Protein 1QFT (pdb70)

Radius of gyration: 23.4 Å; Cα contacts (8 Å, |Δi|>4): 822; chains: 2; bounding box: 54×66×55 Å

Structure (mmCIF, N/CA/C/O backbone):
data_1QFT
#
_entry.id   1QFT
#
_cell.length_a   77.420
_cell.length_b   74.790
_cell.length_c   78.520
_cell.angle_alpha   90.00
_cell.angle_beta   90.00
_cell.angle_gamma   90.00
#
_symmetry.space_group_name_H-M   'P 21 21 21'
#
loop_
_entity.id
_entity.type
_entity.pdbx_description
1 polymer 'PROTEIN (FEMALE-SPECIFIC HISTAMINE BINDING PROTEIN 2)'
2 non-polymer HISTAMINE
3 water water
#
loop_
_atom_site.group_PDB
_atom_site.id
_atom_site.type_symbol
_atom_site.label_atom_id
_atom_site.label_alt_id
_atom_site.label_comp_id
_atom_site.label_asym_id
_atom_site.label_entity_id
_atom_site.label_seq_id
_atom_site.pdbx_PDB_ins_code
_atom_site.Cartn_x
_atom_site.Cartn_y
_atom_site.Cartn_z
_atom_site.occupancy
_atom_site.B_iso_or_equiv
_atom_site.auth_seq_id
_atom_site.auth_comp_id
_atom_site.auth_asym_id
_atom_site.auth_atom_id
_atom_site.pdbx_PDB_model_num
ATOM 1 N N . ASN A 1 1 ? 57.372 50.260 40.551 1.00 38.91 1 ASN A N 1
ATOM 2 C CA . ASN A 1 1 ? 57.904 51.416 39.777 1.00 30.25 1 ASN A CA 1
ATOM 3 C C . ASN A 1 1 ? 58.274 50.953 38.377 1.00 28.40 1 ASN A C 1
ATOM 4 O O . ASN A 1 1 ? 58.877 49.896 38.208 1.00 30.43 1 ASN A O 1
ATOM 9 N N . GLN A 1 2 ? 57.876 51.724 37.374 1.00 21.27 2 GLN A N 1
ATOM 10 C CA . GLN A 1 2 ? 58.222 51.405 35.994 1.00 18.45 2 GLN A CA 1
ATOM 11 C C . GLN A 1 2 ? 58.075 52.686 35.189 1.00 19.48 2 GLN A C 1
ATOM 12 O O . GLN A 1 2 ? 57.401 53.632 35.632 1.00 16.86 2 GLN A O 1
ATOM 18 N N . PRO A 1 3 ? 58.755 52.769 34.035 1.00 12.99 3 PRO A N 1
ATOM 19 C CA . PRO A 1 3 ? 58.675 53.973 33.196 1.00 13.28 3 PRO A CA 1
ATOM 20 C C . PRO A 1 3 ? 57.222 54.268 32.826 1.00 15.17 3 PRO A C 1
ATOM 21 O O . PRO A 1 3 ? 56.427 53.331 32.607 1.00 12.81 3 PRO A O 1
ATOM 25 N N . ASP A 1 4 ? 56.883 55.551 32.691 1.00 15.30 4 ASP A N 1
ATOM 26 C CA . ASP A 1 4 ? 55.506 55.904 32.336 1.00 18.80 4 ASP A CA 1
ATOM 27 C C . ASP A 1 4 ? 55.060 55.408 30.950 1.00 16.25 4 ASP A C 1
ATOM 28 O O . ASP A 1 4 ? 53.868 55.228 30.725 1.00 15.04 4 ASP A O 1
ATOM 33 N N . TRP A 1 5 ? 56.002 55.157 30.037 1.00 12.39 5 TRP A N 1
ATOM 34 C CA . TRP A 1 5 ? 55.631 54.629 28.732 1.00 11.29 5 TRP A CA 1
ATOM 35 C C . TRP A 1 5 ? 55.384 53.115 28.796 1.00 9.67 5 TRP A C 1
ATOM 36 O O . TRP A 1 5 ? 54.924 52.511 27.823 1.00 11.51 5 TRP A O 1
ATOM 47 N N . ALA A 1 6 ? 55.716 52.495 29.927 1.00 10.29 6 ALA A N 1
ATOM 48 C CA . ALA A 1 6 ? 55.484 51.062 30.112 1.00 12.57 6 ALA A CA 1
ATOM 49 C C . ALA A 1 6 ? 54.029 50.847 30.584 1.00 15.07 6 ALA A C 1
ATOM 50 O O . ALA A 1 6 ? 53.767 50.388 31.697 1.00 16.47 6 ALA A O 1
ATOM 52 N N . ASP A 1 7 ? 53.108 51.218 29.711 1.00 13.91 7 ASP A N 1
ATOM 53 C CA . ASP A 1 7 ? 51.671 51.109 29.951 1.00 15.53 7 ASP A CA 1
ATOM 54 C C . ASP A 1 7 ? 51.153 50.227 28.808 1.00 11.50 7 ASP A C 1
ATOM 55 O O . ASP A 1 7 ? 51.014 50.679 27.673 1.00 13.39 7 ASP A O 1
ATOM 60 N N . GLU A 1 8 ? 50.913 48.949 29.099 1.00 14.93 8 GLU A N 1
ATOM 61 C CA . GLU A 1 8 ? 50.500 48.042 28.039 1.00 14.90 8 GLU A CA 1
ATOM 62 C C . GLU A 1 8 ? 49.211 48.423 27.319 1.00 16.81 8 GLU A C 1
ATOM 63 O O . GLU A 1 8 ? 49.145 48.376 26.090 1.00 16.38 8 GLU A O 1
ATOM 69 N N . ALA A 1 9 ? 48.189 48.813 28.075 1.00 18.22 9 ALA A N 1
ATOM 70 C CA . ALA A 1 9 ? 46.914 49.188 27.453 1.00 18.87 9 ALA A CA 1
ATOM 71 C C . ALA A 1 9 ? 47.122 50.353 26.496 1.00 19.08 9 ALA A C 1
ATOM 72 O O . ALA A 1 9 ? 46.648 50.323 25.372 1.00 22.03 9 ALA A O 1
ATOM 74 N N . ALA A 1 10 ? 47.879 51.359 26.929 1.00 18.62 10 ALA A N 1
ATOM 75 C CA . ALA A 1 10 ? 48.129 52.540 26.104 1.00 18.81 10 ALA A CA 1
ATOM 76 C C . ALA A 1 10 ? 49.112 52.351 24.951 1.00 22.78 10 ALA A C 1
ATOM 77 O O . ALA A 1 10 ? 48.829 52.780 23.829 1.00 19.26 10 ALA A O 1
ATOM 79 N N . ASN A 1 11 ? 50.227 51.656 25.211 1.00 16.45 11 ASN A N 1
ATOM 80 C CA . ASN A 1 11 ? 51.299 51.532 24.230 1.00 15.43 11 ASN A CA 1
ATOM 81 C C . ASN A 1 11 ? 51.693 50.165 23.714 1.00 13.97 11 ASN A C 1
ATOM 82 O O . ASN A 1 11 ? 52.525 50.095 22.805 1.00 14.45 11 ASN A O 1
ATOM 87 N N . GLY A 1 12 ? 51.092 49.098 24.244 1.00 14.81 12 GLY A N 1
ATOM 88 C CA . GLY A 1 12 ? 51.454 47.744 23.839 1.00 14.69 12 GLY A CA 1
ATOM 89 C C . GLY A 1 12 ? 51.427 47.445 22.354 1.00 17.94 12 GLY A C 1
ATOM 90 O O . GLY A 1 12 ? 52.172 46.602 21.865 1.00 14.91 12 GLY A O 1
ATOM 91 N N . ALA A 1 13 ? 50.557 48.129 21.621 1.00 19.77 13 ALA A N 1
ATOM 92 C CA . ALA A 1 13 ? 50.453 47.915 20.184 1.00 20.34 13 ALA A CA 1
ATOM 93 C C . ALA A 1 13 ? 51.780 48.206 19.491 1.00 21.08 13 ALA A C 1
ATOM 94 O O . ALA A 1 13 ? 52.046 47.672 18.422 1.00 21.89 13 ALA A O 1
ATOM 96 N N . HIS A 1 14 ? 52.600 49.073 20.085 1.00 17.17 14 HIS A N 1
ATOM 97 C CA . HIS A 1 14 ? 53.895 49.418 19.498 1.00 16.37 14 HIS A CA 1
ATOM 98 C C . HIS A 1 14 ? 55.050 48.896 20.343 1.00 13.62 14 HIS A C 1
ATOM 99 O O . HIS A 1 14 ? 56.127 49.487 20.342 1.00 14.53 14 HIS A O 1
ATOM 106 N N . GLN A 1 15 ? 54.808 47.826 21.095 1.00 12.68 15 GLN A N 1
ATOM 107 C CA . GLN A 1 15 ? 55.837 47.224 21.963 1.00 12.86 15 GLN A CA 1
ATOM 108 C C . GLN A 1 15 ? 55.842 45.702 21.825 1.00 10.63 15 GLN A C 1
ATOM 109 O O . GLN A 1 15 ? 55.973 44.969 22.799 1.00 12.19 15 GLN A O 1
ATOM 115 N N . ASP A 1 16 ? 55.727 45.250 20.580 1.00 12.45 16 ASP A N 1
ATOM 116 C CA . ASP A 1 16 ? 55.683 43.831 20.272 1.00 12.04 16 ASP A CA 1
ATOM 117 C C . ASP A 1 16 ? 57.118 43.295 20.100 1.00 12.01 16 ASP A C 1
ATOM 118 O O . ASP A 1 16 ? 57.672 43.283 18.988 1.00 12.60 16 ASP A O 1
ATOM 123 N N . ALA A 1 17 ? 57.688 42.802 21.197 1.00 11.29 17 ALA A N 1
ATOM 124 C CA . ALA A 1 17 ? 59.067 42.312 21.172 1.00 11.73 17 ALA A CA 1
ATOM 125 C C . ALA A 1 17 ? 59.318 41.133 20.234 1.00 13.78 17 ALA A C 1
ATOM 126 O O . ALA A 1 17 ? 60.321 41.119 19.511 1.00 13.91 17 ALA A O 1
ATOM 128 N N . TRP A 1 18 ? 58.423 40.146 20.237 1.00 11.31 18 TRP A N 1
ATOM 129 C CA . TRP A 1 18 ? 58.643 38.993 19.369 1.00 12.78 18 TRP A CA 1
ATOM 130 C C . TRP A 1 18 ? 58.634 39.381 17.897 1.00 13.27 18 TRP A C 1
ATOM 131 O O . TRP A 1 18 ? 59.462 38.900 17.112 1.00 12.81 18 TRP A O 1
ATOM 142 N N . LYS A 1 19 ? 57.694 40.241 17.502 1.00 13.74 19 LYS A N 1
ATOM 143 C CA . LYS A 1 19 ? 57.651 40.699 16.120 1.00 12.69 19 LYS A CA 1
ATOM 144 C C . LYS A 1 19 ? 58.978 41.425 15.790 1.00 13.82 19 LYS A C 1
ATOM 145 O O . LYS A 1 19 ? 59.586 41.201 14.731 1.00 13.87 19 LYS A O 1
ATOM 151 N N . SER A 1 20 ? 59.426 42.291 16.704 1.00 11.61 20 SER A N 1
ATOM 152 C CA . SER A 1 20 ? 60.663 43.035 16.500 1.00 11.56 20 SER A CA 1
ATOM 153 C C . SER A 1 20 ? 61.885 42.118 16.384 1.00 11.99 20 SER A C 1
ATOM 154 O O . SER A 1 20 ? 62.775 42.381 15.572 1.00 12.99 20 SER A O 1
ATOM 157 N N . LEU A 1 21 ? 61.948 41.061 17.202 1.00 11.77 21 LEU A N 1
ATOM 158 C CA . LEU A 1 21 ? 63.078 40.142 17.112 1.00 12.74 21 LEU A CA 1
ATOM 159 C C . LEU A 1 21 ? 63.074 39.405 15.797 1.00 11.84 21 LEU A C 1
ATOM 160 O O . LEU A 1 21 ? 64.105 39.254 15.154 1.00 12.61 21 LEU A O 1
ATOM 165 N N . LYS A 1 22 ? 61.908 38.893 15.402 1.00 13.35 22 LYS A N 1
ATOM 166 C CA . LYS A 1 22 ? 61.830 38.181 14.132 1.00 14.20 22 LYS A CA 1
ATOM 167 C C . LYS A 1 22 ? 62.204 39.075 12.949 1.00 14.26 22 LYS A C 1
ATOM 168 O O . LYS A 1 22 ? 62.716 38.585 11.933 1.00 14.65 22 LYS A O 1
ATOM 174 N N . ALA A 1 23 ? 62.017 40.386 13.099 1.00 11.03 23 ALA A N 1
ATOM 175 C CA . ALA A 1 23 ? 62.360 41.308 12.029 1.00 10.69 23 ALA A CA 1
ATOM 176 C C . ALA A 1 23 ? 63.883 41.292 11.754 1.00 13.03 23 ALA A C 1
ATOM 177 O O . ALA A 1 23 ? 64.342 41.636 10.657 1.00 13.95 23 ALA A O 1
ATOM 179 N N . ASP A 1 24 ? 64.668 40.902 12.753 1.00 11.80 24 ASP A N 1
ATOM 180 C CA . ASP A 1 24 ? 66.122 40.828 12.579 1.00 10.85 24 ASP A CA 1
ATOM 181 C C . ASP A 1 24 ? 66.510 39.736 11.570 1.00 12.88 24 ASP A C 1
ATOM 182 O O . ASP A 1 24 ? 67.659 39.702 11.118 1.00 13.82 24 ASP A O 1
ATOM 187 N N . VAL A 1 25 ? 65.602 38.800 11.277 1.00 13.05 25 VAL A N 1
ATOM 188 C CA . VAL A 1 25 ? 65.929 37.724 10.332 1.00 13.53 25 VAL A CA 1
ATOM 189 C C . VAL A 1 25 ? 65.951 38.218 8.894 1.00 18.17 25 VAL A C 1
ATOM 190 O O . VAL A 1 25 ? 66.825 37.816 8.125 1.00 23.15 25 VAL A O 1
ATOM 194 N N . GLU A 1 26 ? 65.044 39.135 8.538 1.00 18.08 26 GLU A N 1
ATOM 195 C CA . GLU A 1 26 ? 64.984 39.642 7.155 1.00 19.71 26 GLU A CA 1
ATOM 196 C C . GLU A 1 26 ? 65.832 40.843 6.858 1.00 23.22 26 GLU A C 1
ATOM 197 O O . GLU A 1 26 ? 66.162 41.108 5.698 1.00 21.23 26 GLU A O 1
ATOM 203 N N . ASN A 1 27 ? 66.151 41.607 7.894 1.00 16.30 27 ASN A N 1
ATOM 204 C CA . ASN A 1 27 ? 66.953 42.787 7.687 1.00 13.89 27 ASN A CA 1
ATOM 205 C C . ASN A 1 27 ? 67.903 43.028 8.836 1.00 13.18 27 ASN A C 1
ATOM 206 O O . ASN A 1 27 ? 67.588 42.738 9.986 1.00 11.74 27 ASN A O 1
ATOM 211 N N . VAL A 1 28 ? 69.085 43.521 8.495 1.00 12.70 28 VAL A N 1
ATOM 212 C CA . VAL A 1 28 ? 70.034 43.894 9.516 1.00 11.48 28 VAL A CA 1
ATOM 213 C C . VAL A 1 28 ? 69.457 45.142 10.237 1.00 10.88 28 VAL A C 1
ATOM 214 O O . VAL A 1 28 ? 68.861 46.016 9.589 1.00 11.00 28 VAL A O 1
ATOM 218 N N . TYR A 1 29 ? 69.577 45.181 11.565 1.00 8.98 29 TYR A N 1
ATOM 219 C CA . TYR A 1 29 ? 69.178 46.359 12.343 1.00 9.47 29 TYR A CA 1
ATOM 220 C C . TYR A 1 29 ? 70.450 47.007 12.870 1.00 10.28 29 TYR A C 1
ATOM 221 O O . TYR A 1 29 ? 71.376 46.318 13.329 1.00 12.15 29 TYR A O 1
ATOM 230 N N . TYR A 1 30 ? 70.522 48.318 12.735 1.00 8.58 30 TYR A N 1
ATOM 231 C CA . TYR A 1 30 ? 71.683 49.087 13.163 1.00 9.02 30 TYR A CA 1
ATOM 232 C C . TYR A 1 30 ? 71.322 49.936 14.376 1.00 8.79 30 TYR A C 1
ATOM 233 O O . TYR A 1 30 ? 70.263 50.587 14.350 1.00 8.59 30 TYR A O 1
ATOM 242 N N . MET A 1 31 ? 72.157 49.950 15.426 1.00 7.39 31 MET A N 1
ATOM 243 C CA . MET A 1 31 ? 71.836 50.845 16.539 1.00 7.39 31 MET A CA 1
ATOM 244 C C . MET A 1 31 ? 72.421 52.189 16.099 1.00 9.28 31 MET A C 1
ATOM 245 O O . MET A 1 31 ? 73.648 52.392 16.129 1.00 9.39 31 MET A O 1
ATOM 250 N N . VAL A 1 32 ? 71.557 53.106 15.661 1.00 8.13 32 VAL A N 1
ATOM 251 C CA . VAL A 1 32 ? 72.027 54.395 15.168 1.00 9.12 32 VAL A CA 1
ATOM 252 C C . VAL A 1 32 ? 72.326 55.437 16.221 1.00 8.91 32 VAL A C 1
ATOM 253 O O . VAL A 1 32 ? 73.142 56.310 15.982 1.00 9.40 32 VAL A O 1
ATOM 257 N N . LYS A 1 33 ? 71.678 55.353 17.385 1.00 7.99 33 LYS A N 1
ATOM 258 C CA . LYS A 1 33 ? 71.921 56.314 18.458 1.00 7.25 33 LYS A CA 1
ATOM 259 C C . LYS A 1 33 ? 71.737 55.652 19.801 1.00 7.56 33 LYS A C 1
ATOM 260 O O . LYS A 1 33 ? 71.070 54.636 19.911 1.00 8.15 33 LYS A O 1
ATOM 266 N N . ALA A 1 34 ? 72.327 56.236 20.836 1.00 8.49 34 ALA A N 1
ATOM 267 C CA . ALA A 1 34 ? 72.134 55.731 22.200 1.00 7.53 34 ALA A CA 1
ATOM 268 C C . ALA A 1 34 ? 72.400 56.891 23.135 1.00 7.76 34 ALA A C 1
ATOM 269 O O . ALA A 1 34 ? 72.892 57.932 22.707 1.00 9.21 34 ALA A O 1
ATOM 271 N N . THR A 1 35 ? 72.077 56.715 24.411 1.00 8.31 35 THR A N 1
ATOM 272 C CA . THR A 1 35 ? 72.291 57.766 25.391 1.00 7.82 35 THR A CA 1
ATOM 273 C C . THR A 1 35 ? 73.411 57.404 26.368 1.00 8.67 35 THR A C 1
ATOM 274 O O . THR A 1 35 ? 73.640 58.132 27.332 1.00 10.74 35 THR A O 1
ATOM 278 N N . TYR A 1 36 ? 74.100 56.284 26.141 1.00 8.09 36 TYR A N 1
ATOM 279 C CA . TYR A 1 36 ? 75.157 55.867 27.053 1.00 8.52 36 TYR A CA 1
ATOM 280 C C . TYR A 1 36 ? 76.369 55.467 26.235 1.00 9.28 36 TYR A C 1
ATOM 281 O O . TYR A 1 36 ? 76.247 55.112 25.069 1.00 9.21 36 TYR A O 1
ATOM 290 N N . LYS A 1 37 ? 77.538 55.510 26.869 1.00 9.65 37 LYS A N 1
ATOM 291 C CA . LYS A 1 37 ? 78.796 55.255 26.175 1.00 10.21 37 LYS A CA 1
ATOM 292 C C . LYS A 1 37 ? 79.417 53.889 26.254 1.00 9.07 37 LYS A C 1
ATOM 293 O O . LYS A 1 37 ? 80.160 53.505 25.355 1.00 9.36 37 LYS A O 1
ATOM 299 N N . ASN A 1 38 ? 79.132 53.174 27.335 1.00 10.36 38 ASN A N 1
ATOM 300 C CA . ASN A 1 38 ? 79.784 51.897 27.568 1.00 10.69 38 ASN A CA 1
ATOM 301 C C . ASN A 1 38 ? 78.820 50.743 27.734 1.00 11.17 38 ASN A C 1
ATOM 302 O O . ASN A 1 38 ? 77.776 50.905 28.355 1.00 13.11 38 ASN A O 1
ATOM 307 N N . ASP A 1 39 ? 79.184 49.579 27.198 1.00 8.89 39 ASP A N 1
ATOM 308 C CA . ASP A 1 39 ? 78.373 48.375 27.351 1.00 9.85 39 ASP A CA 1
ATOM 309 C C . ASP A 1 39 ? 79.328 47.292 27.852 1.00 10.84 39 ASP A C 1
ATOM 310 O O . ASP A 1 39 ? 80.438 47.199 27.360 1.00 10.97 39 ASP A O 1
ATOM 315 N N . PRO A 1 40 ? 78.909 46.439 28.802 1.00 10.76 40 PRO A N 1
ATOM 316 C CA . PRO A 1 40 ? 79.836 45.395 29.290 1.00 10.63 40 PRO A CA 1
ATOM 317 C C . PRO A 1 40 ? 80.376 44.475 28.201 1.00 10.37 40 PRO A C 1
ATOM 318 O O . PRO A 1 40 ? 81.473 43.920 28.355 1.00 12.16 40 PRO A O 1
ATOM 322 N N . VAL A 1 41 ? 79.607 44.285 27.126 1.00 8.09 41 VAL A N 1
ATOM 323 C CA . VAL A 1 41 ? 80.018 43.430 26.038 1.00 8.29 41 VAL A CA 1
ATOM 324 C C . VAL A 1 41 ? 80.570 44.212 24.839 1.00 9.71 41 VAL A C 1
ATOM 325 O O . VAL A 1 41 ? 81.661 43.907 24.327 1.00 10.63 41 VAL A O 1
ATOM 329 N N . TRP A 1 42 ? 79.859 45.250 24.404 1.00 9.37 42 TRP A N 1
ATOM 330 C CA . TRP A 1 42 ? 80.312 45.965 23.214 1.00 8.29 42 TRP A CA 1
ATOM 331 C C . TRP A 1 42 ? 81.481 46.893 23.475 1.00 11.13 42 TRP A C 1
ATOM 332 O O . TRP A 1 42 ? 82.099 47.379 22.534 1.00 12.27 42 TRP A O 1
ATOM 343 N N . GLY A 1 43 ? 81.741 47.202 24.746 1.00 9.21 43 GLY A N 1
ATOM 344 C CA . GLY A 1 43 ? 82.894 48.036 25.041 1.00 9.00 43 GLY A CA 1
ATOM 345 C C . GLY A 1 43 ? 82.629 49.501 25.328 1.00 10.16 43 GLY A C 1
ATOM 346 O O . GLY A 1 43 ? 81.489 49.946 25.451 1.00 10.15 43 GLY A O 1
ATOM 347 N N . ASN A 1 44 ? 83.720 50.247 25.427 1.00 10.72 44 ASN A N 1
ATOM 348 C CA . ASN A 1 44 ? 83.694 51.663 25.764 1.00 10.75 44 ASN A CA 1
ATOM 349 C C . ASN A 1 44 ? 83.615 52.542 24.541 1.00 9.77 44 ASN A C 1
ATOM 350 O O . ASN A 1 44 ? 84.320 52.305 23.544 1.00 11.57 44 ASN A O 1
ATOM 355 N N . ASP A 1 45 ? 82.796 53.589 24.635 1.00 9.55 45 ASP A N 1
ATOM 356 C CA . ASP A 1 45 ? 82.525 54.477 23.491 1.00 11.33 45 ASP A CA 1
ATOM 357 C C . ASP A 1 45 ? 82.188 53.586 22.286 1.00 11.64 45 ASP A C 1
ATOM 358 O O . ASP A 1 45 ? 82.674 53.816 21.165 1.00 12.01 45 ASP A O 1
ATOM 363 N N . PHE A 1 46 ? 81.350 52.566 22.510 1.00 8.86 46 PHE A N 1
ATOM 364 C CA . PHE A 1 46 ? 81.038 51.643 21.429 1.00 7.96 46 PHE A CA 1
ATOM 365 C C . PHE A 1 46 ? 80.308 52.335 20.279 1.00 9.17 46 PHE A C 1
ATOM 366 O O . PHE A 1 46 ? 79.542 53.295 20.473 1.00 9.98 46 PHE A O 1
ATOM 374 N N . THR A 1 47 ? 80.592 51.886 19.067 1.00 8.84 47 THR A N 1
ATOM 375 C CA . THR A 1 47 ? 79.964 52.434 17.885 1.00 8.02 47 THR A CA 1
ATOM 376 C C . THR A 1 47 ? 79.731 51.284 16.906 1.00 10.06 47 THR A C 1
ATOM 377 O O . THR A 1 47 ? 80.078 50.142 17.184 1.00 9.35 47 THR A O 1
ATOM 381 N N . CYS A 1 48 ? 79.059 51.582 15.798 1.00 9.87 48 CYS A N 1
ATOM 382 C CA . CYS A 1 48 ? 78.907 50.611 14.732 1.00 8.99 48 CYS A CA 1
ATOM 383 C C . CYS A 1 48 ? 78.298 49.277 15.126 1.00 9.21 48 CYS A C 1
ATOM 384 O O . CYS A 1 48 ? 78.733 48.222 14.677 1.00 11.28 48 CYS A O 1
ATOM 387 N N . VAL A 1 49 ? 77.260 49.332 15.946 1.00 8.33 49 VAL A N 1
ATOM 388 C CA . VAL A 1 49 ? 76.580 48.135 16.389 1.00 8.77 49 VAL A CA 1
ATOM 389 C C . VAL A 1 49 ? 75.466 47.758 15.402 1.00 8.47 49 VAL A C 1
ATOM 390 O O . VAL A 1 49 ? 74.640 48.600 15.042 1.00 9.33 49 VAL A O 1
ATOM 394 N N . GLY A 1 50 ? 75.456 46.499 14.968 1.00 9.09 50 GLY A N 1
ATOM 395 C CA . GLY A 1 50 ? 74.430 46.022 14.069 1.00 9.66 50 GLY A CA 1
ATOM 396 C C . GLY A 1 50 ? 74.118 44.585 14.450 1.00 11.79 50 GLY A C 1
ATOM 397 O O . GLY A 1 50 ? 74.923 43.911 15.136 1.00 10.94 50 GLY A O 1
ATOM 398 N N . VAL A 1 51 ? 72.960 44.101 14.024 1.00 8.91 51 VAL A N 1
ATOM 399 C CA . VAL A 1 51 ? 72.558 42.748 14.347 1.00 10.15 51 VAL A CA 1
ATOM 400 C C . VAL A 1 51 ? 71.713 42.115 13.239 1.00 11.44 51 VAL A C 1
ATOM 401 O O . VAL A 1 51 ? 70.996 42.803 12.510 1.00 11.06 51 VAL A O 1
ATOM 405 N N . MET A 1 52 ? 71.833 40.800 13.096 1.00 11.62 52 MET A N 1
ATOM 406 C CA . MET A 1 52 ? 71.020 40.061 12.135 1.00 11.61 52 MET A CA 1
ATOM 407 C C . MET A 1 52 ? 70.748 38.725 12.843 1.00 14.76 52 MET A C 1
ATOM 408 O O . MET A 1 52 ? 71.540 38.266 13.667 1.00 15.23 52 MET A O 1
ATOM 413 N N . ALA A 1 53 ? 69.679 38.051 12.473 1.00 11.99 53 ALA A N 1
ATOM 414 C CA . ALA A 1 53 ? 69.348 36.842 13.174 1.00 14.88 53 ALA A CA 1
ATOM 415 C C . ALA A 1 53 ? 69.022 35.708 12.265 1.00 18.70 53 ALA A C 1
ATOM 416 O O . ALA A 1 53 ? 68.799 35.874 11.068 1.00 14.96 53 ALA A O 1
ATOM 418 N N . ASN A 1 54 ? 68.881 34.557 12.904 1.00 20.63 54 ASN A N 1
ATOM 419 C CA . ASN A 1 54 ? 68.487 33.339 12.217 1.00 20.92 54 ASN A CA 1
ATOM 420 C C . ASN A 1 54 ? 67.997 32.378 13.311 1.00 21.41 54 ASN A C 1
ATOM 421 O O . ASN A 1 54 ? 67.903 32.730 14.511 1.00 16.99 54 ASN A O 1
ATOM 426 N N . ASP A 1 55 ? 67.575 31.200 12.873 1.00 21.26 55 ASP A N 1
ATOM 427 C CA . ASP A 1 55 ? 67.143 30.181 13.806 1.00 21.16 55 ASP A CA 1
ATOM 428 C C . ASP A 1 55 ? 65.946 30.596 14.691 1.00 20.05 55 ASP A C 1
ATOM 429 O O . ASP A 1 55 ? 65.955 30.453 15.940 1.00 20.16 55 ASP A O 1
ATOM 434 N N . VAL A 1 56 ? 64.920 31.138 14.040 1.00 21.67 56 VAL A N 1
ATOM 435 C CA . VAL A 1 56 ? 63.706 31.510 14.758 1.00 20.59 56 VAL A CA 1
ATOM 436 C C . VAL A 1 56 ? 63.122 30.257 15.413 1.00 23.44 56 VAL A C 1
ATOM 437 O O . VAL A 1 56 ? 62.993 29.210 14.777 1.00 24.20 56 VAL A O 1
ATOM 441 N N . ASN A 1 57 ? 62.822 30.357 16.700 1.00 20.82 57 ASN A N 1
ATOM 442 C CA . ASN A 1 57 ? 62.229 29.241 17.429 1.00 21.77 57 ASN A CA 1
ATOM 443 C C . ASN A 1 57 ? 60.942 29.781 18.023 1.00 23.16 57 ASN A C 1
ATOM 444 O O . ASN A 1 57 ? 60.978 30.492 19.029 1.00 19.66 57 ASN A O 1
ATOM 449 N N . GLU A 1 58 ? 59.810 29.495 17.374 1.00 18.80 58 GLU A N 1
ATOM 450 C CA . GLU A 1 58 ? 58.526 30.000 17.858 1.00 18.50 58 GLU A CA 1
ATOM 451 C C . GLU A 1 58 ? 58.169 29.471 19.241 1.00 23.35 58 GLU A C 1
ATOM 452 O O . GLU A 1 58 ? 57.612 30.196 20.073 1.00 28.20 58 GLU A O 1
ATOM 458 N N . ASP A 1 59 ? 58.456 28.199 19.492 1.00 24.08 59 ASP A N 1
ATOM 459 C CA . ASP A 1 59 ? 58.145 27.647 20.804 1.00 25.05 59 ASP A CA 1
ATOM 460 C C . ASP A 1 59 ? 58.818 28.437 21.921 1.00 22.55 59 ASP A C 1
ATOM 461 O O . ASP A 1 59 ? 58.239 28.635 22.993 1.00 27.43 59 ASP A O 1
ATOM 466 N N . GLU A 1 60 ? 60.043 28.889 21.673 1.00 18.78 60 GLU A N 1
ATOM 467 C CA . GLU A 1 60 ? 60.775 29.612 22.703 1.00 19.43 60 GLU A CA 1
ATOM 468 C C . GLU A 1 60 ? 60.748 31.114 22.554 1.00 17.38 60 GLU A C 1
ATOM 469 O O . GLU A 1 60 ? 61.136 31.818 23.489 1.00 17.35 60 GLU A O 1
ATOM 475 N N . LYS A 1 61 ? 60.258 31.591 21.411 1.00 15.72 61 LYS A N 1
ATOM 476 C CA . LYS A 1 61 ? 60.261 33.019 21.083 1.00 14.25 61 LYS A CA 1
ATOM 477 C C . LYS A 1 61 ? 61.720 33.506 21.160 1.00 17.11 61 LYS A C 1
ATOM 478 O O . LYS A 1 61 ? 62.010 34.554 21.741 1.00 14.50 61 LYS A O 1
ATOM 484 N N . SER A 1 62 ? 62.627 32.729 20.568 1.00 12.97 62 SER A N 1
ATOM 485 C CA . SER A 1 62 ? 64.044 33.080 20.565 1.00 13.68 62 SER A CA 1
ATOM 486 C C . SER A 1 62 ? 64.663 33.056 19.160 1.00 16.42 62 SER A C 1
ATOM 487 O O . SER A 1 62 ? 64.132 32.449 18.223 1.00 15.33 62 SER A O 1
ATOM 490 N N . ILE A 1 63 ? 65.776 33.765 19.017 1.00 12.24 63 ILE A N 1
ATOM 491 C CA . ILE A 1 63 ? 66.541 33.774 17.783 1.00 12.90 63 ILE A CA 1
ATOM 492 C C . ILE A 1 63 ? 68.011 33.694 18.202 1.00 12.84 63 ILE A C 1
ATOM 493 O O . ILE A 1 63 ? 68.348 33.858 19.394 1.00 12.23 63 ILE A O 1
ATOM 498 N N . GLN A 1 64 ? 68.854 33.326 17.244 1.00 11.85 64 GLN A N 1
ATOM 499 C CA . GLN A 1 64 ? 70.295 33.377 17.435 1.00 12.23 64 GLN A CA 1
ATOM 500 C C . GLN A 1 64 ? 70.670 34.657 16.687 1.00 12.41 64 GLN A C 1
ATOM 501 O O . GLN A 1 64 ? 70.386 34.816 15.502 1.00 14.72 64 GLN A O 1
ATOM 507 N N . ALA A 1 65 ? 71.283 35.589 17.395 1.00 11.12 65 ALA A N 1
ATOM 508 C CA . ALA A 1 65 ? 71.637 36.868 16.806 1.00 10.99 65 ALA A CA 1
ATOM 509 C C . ALA A 1 65 ? 73.142 37.022 16.631 1.00 13.01 65 ALA A C 1
ATOM 510 O O . ALA A 1 65 ? 73.921 36.709 17.546 1.00 13.22 65 ALA A O 1
ATOM 512 N N . GLU A 1 66 ? 73.531 37.516 15.462 1.00 10.76 66 GLU A N 1
ATOM 513 C CA . GLU A 1 66 ? 74.932 37.765 15.133 1.00 11.22 66 GLU A CA 1
ATOM 514 C C . GLU A 1 66 ? 75.115 39.276 15.110 1.00 11.44 66 GLU A C 1
ATOM 515 O O . GLU A 1 66 ? 74.451 39.980 14.355 1.00 11.79 66 GLU A O 1
ATOM 521 N N . PHE A 1 67 ? 75.969 39.758 16.009 1.00 11.24 67 PHE A N 1
ATOM 522 C CA . PHE A 1 67 ? 76.255 41.188 16.157 1.00 11.11 67 PHE A CA 1
ATOM 523 C C . PHE A 1 67 ? 77.606 41.586 15.595 1.00 11.97 67 PHE A C 1
ATOM 524 O O . PHE A 1 67 ? 78.543 40.766 15.528 1.00 11.38 67 PHE A O 1
ATOM 532 N N . LEU A 1 68 ? 77.698 42.859 15.213 1.00 10.83 68 LEU A N 1
ATOM 533 C CA . LEU A 1 68 ? 78.964 43.430 14.777 1.00 9.63 68 LEU A CA 1
ATOM 534 C C . LEU A 1 68 ? 79.024 44.711 15.579 1.00 9.77 68 LEU A C 1
ATOM 535 O O . LEU A 1 68 ? 77.989 45.289 15.911 1.00 10.50 68 LEU A O 1
ATOM 540 N N . PHE A 1 69 ? 80.218 45.125 15.974 1.00 8.73 69 PHE A N 1
ATOM 541 C CA . PHE A 1 69 ? 80.354 46.328 16.774 1.00 8.28 69 PHE A CA 1
ATOM 542 C C . PHE A 1 69 ? 81.809 46.764 16.838 1.00 10.33 69 PHE A C 1
ATOM 543 O O . PHE A 1 69 ? 82.713 46.029 16.439 1.00 10.35 69 PHE A O 1
ATOM 551 N N . MET A 1 70 ? 82.002 47.986 17.308 1.00 9.52 70 MET A N 1
ATOM 552 C CA . MET A 1 70 ? 83.324 48.533 17.485 1.00 10.33 70 MET A CA 1
ATOM 553 C C . MET A 1 70 ? 83.413 49.260 18.794 1.00 12.83 70 MET A C 1
ATOM 554 O O . MET A 1 70 ? 82.394 49.657 19.358 1.00 10.41 70 MET A O 1
ATOM 559 N N . ASN A 1 71 ? 84.625 49.381 19.326 1.00 10.42 71 ASN A N 1
ATOM 560 C CA . ASN A 1 71 ? 84.792 50.122 20.571 1.00 10.34 71 ASN A CA 1
ATOM 561 C C . ASN A 1 71 ? 86.182 50.742 20.564 1.00 12.06 71 ASN A C 1
ATOM 562 O O . ASN A 1 71 ? 86.964 50.511 19.617 1.00 13.19 71 ASN A O 1
ATOM 567 N N . ASN A 1 72 ? 86.498 51.535 21.584 1.00 11.04 72 ASN A N 1
ATOM 568 C CA . ASN A 1 72 ? 87.782 52.211 21.559 1.00 14.11 72 ASN A CA 1
ATOM 569 C C . ASN A 1 72 ? 89.003 51.382 21.853 1.00 16.15 72 ASN A C 1
ATOM 570 O O . ASN A 1 72 ? 90.103 51.882 21.714 1.00 21.99 72 ASN A O 1
ATOM 575 N N . ALA A 1 73 ? 88.806 50.083 22.058 1.00 14.20 73 ALA A N 1
ATOM 576 C CA . ALA A 1 73 ? 89.894 49.152 22.357 1.00 19.95 73 ALA A CA 1
ATOM 577 C C . ALA A 1 73 ? 90.451 48.431 21.136 1.00 22.10 73 ALA A C 1
ATOM 578 O O . ALA A 1 73 ? 91.489 47.793 21.224 1.00 25.90 73 ALA A O 1
ATOM 580 N N . ASP A 1 74 ? 89.784 48.518 19.995 1.00 24.80 74 ASP A N 1
ATOM 581 C CA . ASP A 1 74 ? 90.286 47.848 18.793 1.00 24.01 74 ASP A CA 1
ATOM 582 C C . ASP A 1 74 ? 89.870 48.651 17.555 1.00 24.86 74 ASP A C 1
ATOM 583 O O . ASP A 1 74 ? 88.774 49.202 17.536 1.00 22.98 74 ASP A O 1
ATOM 588 N N . THR A 1 75 ? 90.732 48.745 16.536 1.00 21.68 75 THR A N 1
ATOM 589 C CA . THR A 1 75 ? 90.360 49.503 15.339 1.00 21.06 75 THR A CA 1
ATOM 590 C C . THR A 1 75 ? 89.521 48.649 14.381 1.00 21.79 75 THR A C 1
ATOM 591 O O . THR A 1 75 ? 88.882 49.177 13.480 1.00 25.08 75 THR A O 1
ATOM 595 N N . ASN A 1 76 ? 89.511 47.335 14.597 1.00 19.35 76 ASN A N 1
ATOM 596 C CA . ASN A 1 76 ? 88.750 46.443 13.730 1.00 16.93 76 ASN A CA 1
ATOM 597 C C . ASN A 1 76 ? 87.331 46.156 14.231 1.00 15.04 76 ASN A C 1
ATOM 598 O O . ASN A 1 76 ? 87.067 46.170 15.423 1.00 15.41 76 ASN A O 1
ATOM 603 N N . MET A 1 77 ? 86.442 45.862 13.297 1.00 15.14 77 MET A N 1
ATOM 604 C CA . MET A 1 77 ? 85.069 45.498 13.609 1.00 16.16 77 MET A CA 1
ATOM 605 C C . MET A 1 77 ? 85.129 44.191 14.416 1.00 21.02 77 MET A C 1
ATOM 606 O O . MET A 1 77 ? 85.968 43.309 14.150 1.00 18.76 77 MET A O 1
ATOM 611 N N . GLN A 1 78 ? 84.286 44.106 15.442 1.00 11.54 78 GLN A N 1
ATOM 612 C CA . GLN A 1 78 ? 84.177 42.944 16.297 1.00 11.58 78 GLN A CA 1
ATOM 613 C C . GLN A 1 78 ? 82.838 42.257 16.056 1.00 13.16 78 GLN A C 1
ATOM 614 O O . GLN A 1 78 ? 81.906 42.857 15.529 1.00 12.12 78 GLN A O 1
ATOM 620 N N . PHE A 1 79 ? 82.771 40.977 16.400 1.00 14.58 79 PHE A N 1
ATOM 621 C CA . PHE A 1 79 ? 81.573 40.177 16.138 1.00 17.82 79 PHE A CA 1
ATOM 622 C C . PHE A 1 79 ? 81.279 39.253 17.300 1.00 18.57 79 PHE A C 1
ATOM 623 O O . PHE A 1 79 ? 82.187 38.783 17.983 1.00 21.90 79 PHE A O 1
ATOM 631 N N . ALA A 1 80 ? 80.007 38.999 17.551 1.00 13.05 80 ALA A N 1
ATOM 632 C CA . ALA A 1 80 ? 79.660 38.101 18.628 1.00 13.11 80 ALA A CA 1
ATOM 633 C C . ALA A 1 80 ? 78.301 37.518 18.324 1.00 14.61 80 ALA A C 1
ATOM 634 O O . ALA A 1 80 ? 77.507 38.121 17.591 1.00 14.26 80 ALA A O 1
ATOM 636 N N . THR A 1 81 ? 78.033 36.349 18.888 1.00 12.24 81 THR A N 1
ATOM 637 C CA . THR A 1 81 ? 76.743 35.720 18.724 1.00 11.79 81 THR A CA 1
ATOM 638 C C . THR A 1 81 ? 76.106 35.572 20.104 1.00 13.28 81 THR A C 1
ATOM 639 O O . THR A 1 81 ? 76.773 35.183 21.066 1.00 13.00 81 THR A O 1
ATOM 643 N N . GLU A 1 82 ? 74.828 35.937 20.214 1.00 11.29 82 GLU A N 1
ATOM 644 C CA . GLU A 1 82 ? 74.103 35.814 21.477 1.00 10.18 82 GLU A CA 1
ATOM 645 C C . GLU A 1 82 ? 72.702 35.319 21.184 1.00 10.25 82 GLU A C 1
ATOM 646 O O . GLU A 1 82 ? 72.178 35.553 20.094 1.00 12.96 82 GLU A O 1
ATOM 652 N N . LYS A 1 83 ? 72.121 34.593 22.130 1.00 9.97 83 LYS A N 1
ATOM 653 C CA . LYS A 1 83 ? 70.744 34.170 21.983 1.00 10.73 83 LYS A CA 1
ATOM 654 C C . LYS A 1 83 ? 69.880 35.372 22.448 1.00 12.94 83 LYS A C 1
ATOM 655 O O . LYS A 1 83 ? 70.253 36.086 23.379 1.00 11.89 83 LYS A O 1
ATOM 661 N N . VAL A 1 84 ? 68.754 35.629 21.783 1.00 10.90 84 VAL A N 1
ATOM 662 C CA . VAL A 1 84 ? 67.871 36.687 22.261 1.00 10.00 84 VAL A CA 1
ATOM 663 C C . VAL A 1 84 ? 66.455 36.085 22.298 1.00 11.77 84 VAL A C 1
ATOM 664 O O . VAL A 1 84 ? 65.988 35.459 21.323 1.00 11.11 84 VAL A O 1
ATOM 668 N N . THR A 1 85 ? 65.807 36.258 23.446 1.00 11.49 85 THR A N 1
ATOM 669 C CA . THR A 1 85 ? 64.465 35.738 23.681 1.00 12.43 85 THR A CA 1
ATOM 670 C C . THR A 1 85 ? 63.485 36.870 24.026 1.00 11.25 85 THR A C 1
ATOM 671 O O . THR A 1 85 ? 63.832 37.781 24.762 1.00 12.42 85 THR A O 1
ATOM 675 N N . ALA A 1 86 ? 62.289 36.846 23.437 1.00 11.87 86 ALA A N 1
ATOM 676 C CA . ALA A 1 86 ? 61.262 37.841 23.750 1.00 10.72 86 ALA A CA 1
ATOM 677 C C . ALA A 1 86 ? 60.653 37.413 25.097 1.00 14.43 86 ALA A C 1
ATOM 678 O O . ALA A 1 86 ? 60.223 36.248 25.279 1.00 13.98 86 ALA A O 1
ATOM 680 N N . VAL A 1 87 ? 60.683 38.322 26.063 1.00 11.22 87 VAL A N 1
ATOM 681 C CA . VAL A 1 87 ? 60.172 38.042 27.389 1.00 9.81 87 VAL A CA 1
ATOM 682 C C . VAL A 1 87 ? 59.268 39.184 27.865 1.00 11.77 87 VAL A C 1
ATOM 683 O O . VAL A 1 87 ? 59.150 40.224 27.203 1.00 11.62 87 VAL A O 1
ATOM 687 N N . LYS A 1 88 ? 58.633 38.982 29.016 1.00 13.36 88 LYS A N 1
ATOM 688 C CA . LYS A 1 88 ? 57.728 39.978 29.587 1.00 13.14 88 LYS A CA 1
ATOM 689 C C . LYS A 1 88 ? 58.417 40.746 30.700 1.00 12.44 88 LYS A C 1
ATOM 690 O O . LYS A 1 88 ? 59.157 40.164 31.509 1.00 14.02 88 LYS A O 1
ATOM 696 N N . MET A 1 89 ? 58.196 42.060 30.707 1.00 11.73 89 MET A N 1
ATOM 697 C CA . MET A 1 89 ? 58.720 42.943 31.743 1.00 13.10 89 MET A CA 1
ATOM 698 C C . MET A 1 89 ? 57.624 43.904 32.120 1.00 11.99 89 MET A C 1
ATOM 699 O O . MET A 1 89 ? 56.694 44.144 31.328 1.00 13.47 89 MET A O 1
ATOM 704 N N . TYR A 1 90 ? 57.753 44.477 33.311 1.00 12.21 90 TYR A N 1
ATOM 705 C CA . TYR A 1 90 ? 56.812 45.488 33.772 1.00 14.06 90 TYR A CA 1
ATOM 706 C C . TYR A 1 90 ? 55.350 45.040 33.806 1.00 16.32 90 TYR A C 1
ATOM 707 O O . TYR A 1 90 ? 54.444 45.848 33.601 1.00 17.84 90 TYR A O 1
ATOM 716 N N . GLY A 1 91 ? 55.153 43.749 34.041 1.00 15.25 91 GLY A N 1
ATOM 717 C CA . GLY A 1 91 ? 53.820 43.178 34.158 1.00 19.04 91 GLY A CA 1
ATOM 718 C C . GLY A 1 91 ? 53.048 42.982 32.881 1.00 21.41 91 GLY A C 1
ATOM 719 O O . GLY A 1 91 ? 51.852 42.699 32.925 1.00 20.87 91 GLY A O 1
ATOM 720 N N . TYR A 1 92 ? 53.712 43.115 31.745 1.00 13.17 92 TYR A N 1
ATOM 721 C CA . TYR A 1 92 ? 53.038 42.940 30.469 1.00 17.32 92 TYR A CA 1
ATOM 722 C C . TYR A 1 92 ? 52.549 41.517 30.228 1.00 15.16 92 TYR A C 1
ATOM 723 O O . TYR A 1 92 ? 53.159 40.557 30.699 1.00 14.40 92 TYR A O 1
ATOM 732 N N . ASN A 1 93 ? 51.453 41.392 29.482 1.00 13.98 93 ASN A N 1
ATOM 733 C CA . ASN A 1 93 ? 50.928 40.068 29.148 1.00 16.98 93 ASN A CA 1
ATOM 734 C C . ASN A 1 93 ? 51.506 39.574 27.836 1.00 17.01 93 ASN A C 1
ATOM 735 O O . ASN A 1 93 ? 51.587 38.370 27.617 1.00 21.07 93 ASN A O 1
ATOM 740 N N . ARG A 1 94 ? 51.846 40.497 26.934 1.00 19.28 94 ARG A N 1
ATOM 741 C CA . ARG A 1 94 ? 52.473 40.108 25.656 1.00 16.57 94 ARG A CA 1
ATOM 742 C C . ARG A 1 94 ? 53.927 40.585 25.722 1.00 16.80 94 ARG A C 1
ATOM 743 O O . ARG A 1 94 ? 54.197 41.745 26.075 1.00 13.64 94 ARG A O 1
ATOM 751 N N . GLU A 1 95 ? 54.851 39.684 25.395 1.00 14.24 95 GLU A N 1
ATOM 752 C CA . GLU A 1 95 ? 56.279 40.013 25.445 1.00 13.78 95 GLU A CA 1
ATOM 753 C C . GLU A 1 95 ? 56.625 41.394 24.889 1.00 10.88 95 GLU A C 1
ATOM 754 O O . GLU A 1 95 ? 56.337 41.709 23.728 1.00 11.99 95 GLU A O 1
ATOM 760 N N . ASN A 1 96 ? 57.334 42.168 25.717 1.00 11.18 96 ASN A N 1
ATOM 761 C CA . ASN A 1 96 ? 57.739 43.541 25.401 1.00 10.90 96 ASN A CA 1
ATOM 762 C C . ASN A 1 96 ? 59.227 43.796 25.701 1.00 10.00 96 ASN A C 1
ATOM 763 O O . ASN A 1 96 ? 59.665 44.937 25.710 1.00 10.86 96 ASN A O 1
ATOM 768 N N . ALA A 1 97 ? 59.997 42.735 25.908 1.00 10.51 97 ALA A N 1
ATOM 769 C CA . ALA A 1 97 ? 61.413 42.894 26.249 1.00 10.78 97 ALA A CA 1
ATOM 770 C C . ALA A 1 97 ? 62.291 41.845 25.542 1.00 13.10 97 ALA A C 1
ATOM 771 O O . ALA A 1 97 ? 61.787 40.838 25.010 1.00 11.12 97 ALA A O 1
ATOM 773 N N . PHE A 1 98 ? 63.597 42.128 25.506 1.00 9.64 98 PHE A N 1
ATOM 774 C CA . PHE A 1 98 ? 64.586 41.245 24.899 1.00 10.30 98 PHE A CA 1
ATOM 775 C C . PHE A 1 98 ? 65.502 40.732 25.991 1.00 9.24 98 PHE A C 1
ATOM 776 O O . PHE A 1 98 ? 66.079 41.532 26.733 1.00 10.73 98 PHE A O 1
ATOM 784 N N . ARG A 1 99 ? 65.610 39.410 26.096 1.00 10.26 99 ARG A N 1
ATOM 785 C CA . ARG A 1 99 ? 66.522 38.792 27.045 1.00 11.91 99 ARG A CA 1
ATOM 786 C C . ARG A 1 99 ? 67.692 38.232 26.204 1.00 11.77 99 ARG A C 1
ATOM 787 O O . ARG A 1 99 ? 67.518 37.273 25.428 1.00 10.32 99 ARG A O 1
ATOM 795 N N . TYR A 1 100 ? 68.843 38.912 26.268 1.00 9.64 100 TYR A N 1
ATOM 796 C CA . TYR A 1 100 ? 70.044 38.473 25.556 1.00 8.29 100 TYR A CA 1
ATOM 797 C C . TYR A 1 100 ? 70.815 37.517 26.469 1.00 8.50 100 TYR A C 1
ATOM 798 O O . TYR A 1 100 ? 70.928 37.760 27.681 1.00 11.55 100 TYR A O 1
ATOM 807 N N . GLU A 1 101 ? 71.397 36.475 25.883 1.00 9.62 101 GLU A N 1
ATOM 808 C CA . GLU A 1 101 ? 72.220 35.568 26.667 1.00 10.34 101 GLU A CA 1
ATOM 809 C C . GLU A 1 101 ? 73.489 35.323 25.866 1.00 12.46 101 GLU A C 1
ATOM 810 O O . GLU A 1 101 ? 73.434 34.830 24.736 1.00 11.26 101 GLU A O 1
ATOM 816 N N . THR A 1 102 ? 74.629 35.753 26.419 1.00 10.74 102 THR A N 1
ATOM 817 C CA . THR A 1 102 ? 75.915 35.589 25.729 1.00 9.95 102 THR A CA 1
ATOM 818 C C . THR A 1 102 ? 76.389 34.136 25.834 1.00 12.33 102 THR A C 1
ATOM 819 O O . THR A 1 102 ? 75.828 33.341 26.604 1.00 12.54 102 THR A O 1
ATOM 823 N N . GLU A 1 103 ? 77.415 33.812 25.057 1.00 12.76 103 GLU A N 1
ATOM 824 C CA . GLU A 1 103 ? 77.982 32.465 25.077 1.00 13.22 103 GLU A CA 1
ATOM 825 C C . GLU A 1 103 ? 78.525 32.088 26.449 1.00 18.51 103 GLU A C 1
ATOM 826 O O . GLU A 1 103 ? 78.500 30.918 26.831 1.00 19.29 103 GLU A O 1
ATOM 832 N N . ASP A 1 104 ? 78.961 33.090 27.211 1.00 14.90 104 ASP A N 1
ATOM 833 C CA . ASP A 1 104 ? 79.472 32.861 28.567 1.00 16.04 104 ASP A CA 1
ATOM 834 C C . ASP A 1 104 ? 78.334 32.826 29.608 1.00 18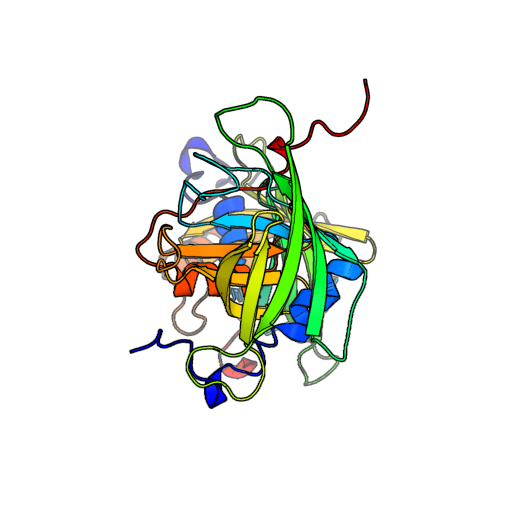.02 104 ASP A C 1
ATOM 835 O O . ASP A 1 104 ? 78.590 32.794 30.806 1.00 19.62 104 ASP A O 1
ATOM 840 N N . GLY A 1 105 ? 77.089 32.942 29.148 1.00 14.33 105 GLY A N 1
ATOM 841 C CA . GLY A 1 105 ? 75.962 32.885 30.053 1.00 13.59 105 GLY A CA 1
ATOM 842 C C . GLY A 1 105 ? 75.522 34.189 30.687 1.00 13.83 105 GLY A C 1
ATOM 843 O O . GLY A 1 105 ? 74.699 34.179 31.600 1.00 15.72 105 GLY A O 1
ATOM 844 N N . GLN A 1 106 ? 76.080 35.311 30.237 1.00 12.16 106 GLN A N 1
ATOM 845 C CA . GLN A 1 106 ? 75.696 36.602 30.795 1.00 13.18 106 GLN A CA 1
ATOM 846 C C . GLN A 1 106 ? 74.350 37.017 30.198 1.00 11.82 106 GLN A C 1
ATOM 847 O O . GLN A 1 106 ? 74.108 36.830 29.006 1.00 12.99 106 GLN A O 1
ATOM 853 N N . VAL A 1 107 ? 73.482 37.567 31.038 1.00 11.16 107 VAL A N 1
ATOM 854 C CA . VAL A 1 107 ? 72.141 37.958 30.604 1.00 10.90 107 VAL A CA 1
ATOM 855 C C . VAL A 1 107 ? 71.870 39.454 30.691 1.00 10.54 107 VAL A C 1
ATOM 856 O O . VAL A 1 107 ? 72.306 40.109 31.642 1.00 11.54 107 VAL A O 1
ATOM 860 N N . PHE A 1 108 ? 71.236 40.006 29.648 1.00 8.77 108 PHE A N 1
ATOM 861 C CA . PHE A 1 108 ? 70.818 41.415 29.665 1.00 8.99 108 PHE A CA 1
ATOM 862 C C . PHE A 1 108 ? 69.335 41.422 29.283 1.00 8.75 108 PHE A C 1
ATOM 863 O O . PHE A 1 108 ? 68.941 40.753 28.319 1.00 9.81 108 PHE A O 1
ATOM 871 N N . THR A 1 109 ? 68.524 42.158 30.035 1.00 9.08 109 THR A N 1
ATOM 872 C CA . THR A 1 109 ? 67.113 42.261 29.690 1.00 9.75 109 THR A CA 1
ATOM 873 C C . THR A 1 109 ? 66.760 43.726 29.444 1.00 9.72 109 THR A C 1
ATOM 874 O O . THR A 1 109 ? 66.742 44.536 30.375 1.00 9.81 109 THR A O 1
ATOM 878 N N . ASP A 1 110 ? 66.533 44.056 28.171 1.00 8.32 110 ASP A N 1
ATOM 879 C CA . ASP A 1 110 ? 66.189 45.409 27.759 1.00 8.30 110 ASP A CA 1
ATOM 880 C C . ASP A 1 110 ? 64.717 45.433 27.329 1.00 9.96 110 ASP A C 1
ATOM 881 O O . ASP A 1 110 ? 64.150 44.403 26.946 1.00 9.66 110 ASP A O 1
ATOM 886 N N . VAL A 1 111 ? 64.118 46.615 27.348 1.00 9.25 111 VAL A N 1
ATOM 887 C CA . VAL A 1 111 ? 62.694 46.715 27.091 1.00 8.75 111 VAL A CA 1
ATOM 888 C C . VAL A 1 111 ? 62.342 47.543 25.891 1.00 9.11 111 VAL A C 1
ATOM 889 O O . VAL A 1 111 ? 62.954 48.590 25.666 1.00 9.91 111 VAL A O 1
ATOM 893 N N . ILE A 1 112 ? 61.378 47.074 25.100 1.00 8.70 112 ILE A N 1
ATOM 894 C CA . ILE A 1 112 ? 60.960 47.829 23.929 1.00 9.35 112 ILE A CA 1
ATOM 895 C C . ILE A 1 112 ? 60.033 48.945 24.401 1.00 11.66 112 ILE A C 1
ATOM 896 O O . ILE A 1 112 ? 58.936 48.688 24.930 1.00 11.92 112 ILE A O 1
ATOM 901 N N . ALA A 1 113 ? 60.490 50.179 24.282 1.00 8.49 113 ALA A N 1
ATOM 902 C CA . ALA A 1 113 ? 59.671 51.318 24.653 1.00 8.51 113 ALA A CA 1
ATOM 903 C C . ALA A 1 113 ? 58.716 51.655 23.477 1.00 11.82 113 ALA A C 1
ATOM 904 O O . ALA A 1 113 ? 57.562 52.036 23.681 1.00 12.21 113 ALA A O 1
ATOM 906 N N . TYR A 1 114 ? 59.209 51.536 22.248 1.00 11.29 114 TYR A N 1
ATOM 907 C CA . TYR A 1 114 ? 58.408 51.839 21.059 1.00 11.58 114 TYR A CA 1
ATOM 908 C C . TYR A 1 114 ? 59.034 51.110 19.890 1.00 15.41 114 TYR A C 1
ATOM 909 O O . TYR A 1 114 ? 60.258 51.117 19.746 1.00 13.15 114 TYR A O 1
ATOM 918 N N . SER A 1 115 ? 58.193 50.521 19.047 1.00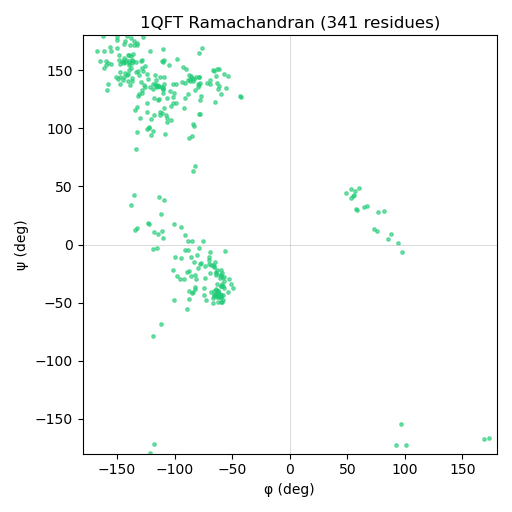 10.41 115 SER A N 1
ATOM 919 C CA . SER A 1 115 ? 58.678 49.796 17.883 1.00 10.15 115 SER A CA 1
ATOM 920 C C . SER A 1 115 ? 57.701 49.905 16.715 1.00 17.75 115 SER A C 1
ATOM 921 O O . SER A 1 115 ? 56.482 49.858 16.889 1.00 17.79 115 SER A O 1
ATOM 924 N N . ASP A 1 116 ? 58.252 50.104 15.532 1.00 12.39 116 ASP A N 1
ATOM 925 C CA . ASP A 1 116 ? 57.461 50.172 14.343 1.00 15.46 116 ASP A CA 1
ATOM 926 C C . ASP A 1 116 ? 58.107 49.172 13.401 1.00 21.38 116 ASP A C 1
ATOM 927 O O . ASP A 1 116 ? 59.117 48.566 13.730 1.00 20.17 116 ASP A O 1
ATOM 932 N N . ASP A 1 117 ? 57.560 49.008 12.215 1.00 21.02 117 ASP A N 1
ATOM 933 C CA . ASP A 1 117 ? 58.085 47.977 11.320 1.00 25.02 117 ASP A CA 1
ATOM 934 C C . ASP A 1 117 ? 59.580 47.870 11.058 1.00 19.01 117 ASP A C 1
ATOM 935 O O . ASP A 1 117 ? 60.101 46.748 10.922 1.00 19.23 117 ASP A O 1
ATOM 940 N N . ASN A 1 118 ? 60.245 49.022 10.964 1.00 13.64 118 ASN A N 1
ATOM 941 C CA . ASN A 1 118 ? 61.676 49.078 10.636 1.00 15.26 118 ASN A CA 1
ATOM 942 C C . ASN A 1 118 ? 62.548 49.814 11.677 1.00 12.21 118 ASN A C 1
ATOM 943 O O . ASN A 1 118 ? 63.662 50.218 11.365 1.00 12.65 118 ASN A O 1
ATOM 948 N N . CYS A 1 119 ? 62.042 49.984 12.893 1.00 11.72 119 CYS A N 1
ATOM 949 C CA . CYS A 1 119 ? 62.816 50.680 13.906 1.00 9.55 119 CYS A CA 1
ATOM 950 C C . CYS A 1 119 ? 62.333 50.364 15.292 1.00 10.23 119 CYS A C 1
ATOM 951 O O . CYS A 1 119 ? 61.175 49.968 15.490 1.00 11.25 119 CYS A O 1
ATOM 954 N N . ASP A 1 120 ? 63.244 50.492 16.245 1.00 8.20 120 ASP A N 1
ATOM 955 C CA . ASP A 1 120 ? 62.963 50.185 17.643 1.00 8.97 120 ASP A CA 1
ATOM 956 C C . ASP A 1 120 ? 63.623 51.188 18.564 1.00 8.75 120 ASP A C 1
ATOM 957 O O . ASP A 1 120 ? 64.762 51.627 18.319 1.00 10.00 120 ASP A O 1
ATOM 962 N N . VAL A 1 121 ? 62.890 51.554 19.615 1.00 8.23 121 VAL A N 1
ATOM 963 C CA . VAL A 1 121 ? 63.391 52.437 20.667 1.00 7.64 121 VAL A CA 1
ATOM 964 C C . VAL A 1 121 ? 63.444 51.495 21.873 1.00 7.62 121 VAL A C 1
ATOM 965 O O . VAL A 1 121 ? 62.416 50.973 22.320 1.00 8.93 121 VAL A O 1
ATOM 969 N N . ILE A 1 122 ? 64.660 51.230 22.357 1.00 8.15 122 ILE A N 1
ATOM 970 C CA . ILE A 1 122 ? 64.877 50.273 23.435 1.00 8.48 122 ILE A CA 1
ATOM 971 C C . ILE A 1 122 ? 65.409 50.925 24.691 1.00 7.33 122 ILE A C 1
ATOM 972 O O . ILE A 1 122 ? 66.258 51.819 24.620 1.00 8.01 122 ILE A O 1
ATOM 977 N N . TYR A 1 123 ? 64.855 50.495 25.827 1.00 7.95 123 TYR A N 1
ATOM 978 C CA . TYR A 1 123 ? 65.253 50.997 27.127 1.00 9.41 123 TYR A CA 1
ATOM 979 C C . TYR A 1 123 ? 66.139 49.964 27.844 1.00 8.04 123 TYR A C 1
ATOM 980 O O . TYR A 1 123 ? 65.799 48.773 27.922 1.00 8.42 123 TYR A O 1
ATOM 989 N N . VAL A 1 124 ? 67.261 50.457 28.366 1.00 7.98 124 VAL A N 1
ATOM 990 C CA . VAL A 1 124 ? 68.211 49.643 29.150 1.00 8.54 124 VAL A CA 1
ATOM 991 C C . VAL A 1 124 ? 67.942 50.051 30.606 1.00 9.78 124 VAL A C 1
ATOM 992 O O . VAL A 1 124 ? 68.281 51.160 31.014 1.00 8.99 124 VAL A O 1
ATOM 996 N N . PRO A 1 125 ? 67.295 49.174 31.392 1.00 9.23 125 PRO A N 1
ATOM 997 C CA . PRO A 1 125 ? 66.991 49.515 32.788 1.00 8.63 125 PRO A CA 1
ATOM 998 C C . PRO A 1 125 ? 68.198 49.849 33.684 1.00 10.34 125 PRO A C 1
ATOM 999 O O . PRO A 1 125 ? 68.027 50.551 34.691 1.00 10.23 125 PRO A O 1
ATOM 1003 N N . GLY A 1 126 ? 69.391 49.347 33.339 1.00 9.77 126 GLY A N 1
ATOM 1004 C CA . GLY A 1 126 ? 70.567 49.642 34.140 1.00 8.98 126 GLY A CA 1
ATOM 1005 C C . GLY A 1 126 ? 70.707 48.767 35.373 1.00 10.24 126 GLY A C 1
ATOM 1006 O O . GLY A 1 126 ? 71.318 49.186 36.353 1.00 12.28 126 GLY A O 1
ATOM 1007 N N . THR A 1 127 ? 70.186 47.541 35.310 1.00 10.19 127 THR A N 1
ATOM 1008 C CA . THR A 1 127 ? 70.249 46.625 36.428 1.00 10.66 127 THR A CA 1
ATOM 1009 C C . THR A 1 127 ? 71.039 45.358 36.089 1.00 14.77 127 THR A C 1
ATOM 1010 O O . THR A 1 127 ? 71.025 44.388 36.852 1.00 13.92 127 THR A O 1
ATOM 1014 N N . ASP A 1 128 ? 71.723 45.368 34.946 1.00 10.91 128 ASP A N 1
ATOM 1015 C CA . ASP A 1 128 ? 72.522 44.222 34.510 1.00 9.30 128 ASP A CA 1
ATOM 1016 C C . ASP A 1 128 ? 74.012 44.618 34.511 1.00 11.95 128 ASP A C 1
ATOM 1017 O O . ASP A 1 128 ? 74.760 44.246 33.586 1.00 12.99 128 ASP A O 1
ATOM 1022 N N . GLY A 1 129 ? 74.415 45.357 35.555 1.00 11.07 129 GLY A N 1
ATOM 1023 C CA . GLY A 1 129 ? 75.790 45.845 35.689 1.00 11.87 129 GLY A CA 1
ATOM 1024 C C . GLY A 1 129 ? 76.122 46.827 34.579 1.00 11.40 129 GLY A C 1
ATOM 1025 O O . GLY A 1 129 ? 77.266 46.956 34.164 1.00 13.63 129 GLY A O 1
ATOM 1026 N N . ASN A 1 130 ? 75.120 47.579 34.137 1.00 11.07 130 ASN A N 1
ATOM 1027 C CA . ASN A 1 130 ? 75.302 48.490 33.014 1.00 9.16 130 ASN A CA 1
ATOM 1028 C C . ASN A 1 130 ? 74.605 49.812 33.244 1.00 9.71 130 ASN A C 1
ATOM 1029 O O . ASN A 1 130 ? 73.897 49.995 34.246 1.00 10.73 130 ASN A O 1
ATOM 1034 N N . GLU A 1 131 ? 74.861 50.756 32.349 1.00 8.04 131 GLU A N 1
ATOM 1035 C CA . GLU A 1 131 ? 74.241 52.047 32.468 1.00 10.53 131 GLU A CA 1
ATOM 1036 C C . GLU A 1 131 ? 72.775 52.095 31.976 1.00 9.97 131 GLU A C 1
ATOM 1037 O O . GLU A 1 131 ? 72.426 51.541 30.934 1.00 9.79 131 GLU A O 1
ATOM 1043 N N . GLU A 1 132 ? 71.926 52.775 32.743 1.00 9.22 132 GLU A N 1
ATOM 1044 C CA . GLU A 1 132 ? 70.527 52.947 32.363 1.00 8.97 132 GLU A CA 1
ATOM 1045 C C . GLU A 1 132 ? 70.471 53.940 31.183 1.00 9.02 132 GLU A C 1
ATOM 1046 O O . GLU A 1 132 ? 71.210 54.930 31.147 1.00 9.94 132 GLU A O 1
ATOM 1052 N N . GLY A 1 133 ? 69.632 53.673 30.193 1.00 8.07 133 GLY A N 1
ATOM 1053 C CA . GLY A 1 133 ? 69.594 54.591 29.064 1.00 8.51 133 GLY A CA 1
ATOM 1054 C C . GLY A 1 133 ? 68.717 54.075 27.942 1.00 7.20 133 GLY A C 1
ATOM 1055 O O . GLY A 1 133 ? 67.956 53.126 28.147 1.00 7.26 133 GLY A O 1
ATOM 1056 N N . TYR A 1 134 ? 68.829 54.688 26.765 1.00 6.76 134 TYR A N 1
ATOM 1057 C CA . TYR A 1 134 ? 68.027 54.287 25.600 1.00 6.81 134 TYR A CA 1
ATOM 1058 C C . TYR A 1 134 ? 68.886 54.055 24.363 1.00 7.80 134 TYR A C 1
ATOM 1059 O O . TYR A 1 134 ? 69.962 54.626 24.232 1.00 7.58 134 TYR A O 1
ATOM 1068 N N . GLU A 1 135 ? 68.338 53.267 23.442 1.00 7.20 135 GLU A N 1
ATOM 1069 C CA . GLU A 1 135 ? 68.952 52.943 22.162 1.00 6.92 135 GLU A CA 1
ATOM 1070 C C . GLU A 1 135 ? 67.924 53.151 21.041 1.00 8.21 135 GLU A C 1
ATOM 1071 O O . GLU A 1 135 ? 66.717 52.962 21.258 1.00 8.50 135 GLU A O 1
ATOM 1077 N N . LEU A 1 136 ? 68.395 53.516 19.858 1.00 7.18 136 LEU A N 1
ATOM 1078 C CA . LEU A 1 136 ? 67.509 53.643 18.695 1.00 7.37 136 LEU A CA 1
ATOM 1079 C C . LEU A 1 136 ? 68.109 52.734 17.617 1.00 7.52 136 LEU A C 1
ATOM 1080 O O . LEU A 1 136 ? 69.276 52.903 17.261 1.00 8.88 136 LEU A O 1
ATOM 1085 N N . TRP A 1 137 ? 67.327 51.762 17.143 1.00 7.60 137 TRP A N 1
ATOM 1086 C CA . TRP A 1 137 ? 67.744 50.814 16.094 1.00 7.36 137 TRP A CA 1
ATOM 1087 C C . TRP A 1 137 ? 66.876 50.983 14.849 1.00 9.98 137 TRP A C 1
ATOM 1088 O O . TRP A 1 137 ? 65.666 51.170 14.964 1.00 10.06 137 TRP A O 1
ATOM 1099 N N . THR A 1 138 ? 67.468 50.877 13.663 1.00 8.84 138 THR A N 1
ATOM 1100 C CA . THR A 1 138 ? 66.685 51.011 12.420 1.00 8.96 138 THR A CA 1
ATOM 1101 C C . THR A 1 138 ? 67.323 50.131 11.352 1.00 10.82 138 THR A C 1
ATOM 1102 O O . THR A 1 138 ? 68.482 49.733 11.493 1.00 10.75 138 THR A O 1
ATOM 1106 N N . THR A 1 139 ? 66.595 49.834 10.279 1.00 10.02 139 THR A N 1
ATOM 1107 C CA . THR A 1 139 ? 67.163 48.97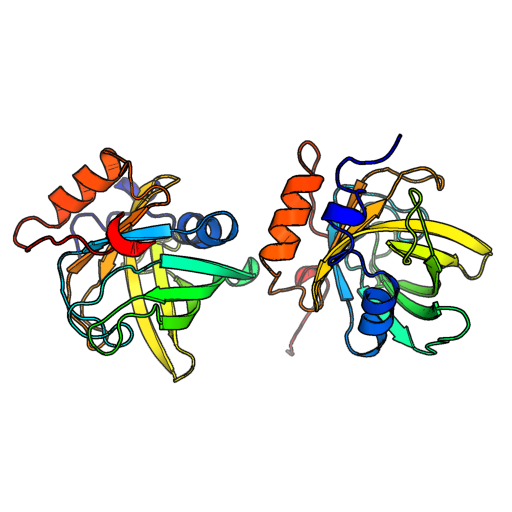8 9.237 1.00 9.83 139 THR A CA 1
ATOM 1108 C C . THR A 1 139 ? 67.990 49.760 8.214 1.00 12.77 139 THR A C 1
ATOM 1109 O O . THR A 1 139 ? 68.687 49.171 7.389 1.00 14.05 139 THR A O 1
ATOM 1113 N N . ASP A 1 140 ? 67.909 51.080 8.250 1.00 11.05 140 ASP A N 1
ATOM 1114 C CA . ASP A 1 140 ? 68.675 51.906 7.319 1.00 12.92 140 ASP A CA 1
ATOM 1115 C C . ASP A 1 140 ? 69.374 52.961 8.172 1.00 14.02 140 ASP A C 1
ATOM 1116 O O . ASP A 1 140 ? 68.720 53.867 8.697 1.00 13.37 140 ASP A O 1
ATOM 1121 N N . TYR A 1 141 ? 70.698 52.856 8.316 1.00 12.56 141 TYR A N 1
ATOM 1122 C CA . TYR A 1 141 ? 71.426 53.806 9.155 1.00 10.38 141 TYR A CA 1
ATOM 1123 C C . TYR A 1 141 ? 71.510 55.220 8.587 1.00 11.23 141 TYR A C 1
ATOM 1124 O O . TYR A 1 141 ? 71.895 56.132 9.282 1.00 12.20 141 TYR A O 1
ATOM 1133 N N . ASP A 1 142 ? 71.166 55.386 7.314 1.00 10.89 142 ASP A N 1
ATOM 1134 C CA . ASP A 1 142 ? 71.184 56.709 6.689 1.00 11.77 142 ASP A CA 1
ATOM 1135 C C . ASP A 1 142 ? 69.835 57.431 6.693 1.00 14.12 142 ASP A C 1
ATOM 1136 O O . ASP A 1 142 ? 69.793 58.653 6.690 1.00 16.59 142 ASP A O 1
ATOM 1141 N N . ASN A 1 143 ? 68.747 56.660 6.668 1.00 12.78 143 ASN A N 1
ATOM 1142 C CA . ASN A 1 143 ? 67.390 57.214 6.625 1.00 9.90 143 ASN A CA 1
ATOM 1143 C C . ASN A 1 143 ? 66.668 56.751 7.866 1.00 10.40 143 ASN A C 1
ATOM 1144 O O . ASN A 1 143 ? 66.183 55.633 7.920 1.00 12.86 143 ASN A O 1
ATOM 1149 N N . ILE A 1 144 ? 66.633 57.600 8.880 1.00 10.74 144 ILE A N 1
ATOM 1150 C CA . ILE A 1 144 ? 66.030 57.239 10.150 1.00 9.22 144 ILE A CA 1
ATOM 1151 C C . ILE A 1 144 ? 64.549 57.613 10.177 1.00 12.97 144 ILE A C 1
ATOM 1152 O O . ILE A 1 144 ? 64.198 58.770 9.918 1.00 11.63 144 ILE A O 1
ATOM 1157 N N . PRO A 1 145 ? 63.658 56.642 10.484 1.00 11.08 145 PRO A N 1
ATOM 1158 C CA . PRO A 1 145 ? 62.218 56.960 10.521 1.00 10.23 145 PRO A CA 1
ATOM 1159 C C . PRO A 1 145 ? 61.914 58.019 11.582 1.00 12.38 145 PRO A C 1
ATOM 1160 O O . PRO A 1 145 ? 62.419 57.966 12.704 1.00 10.47 145 PRO A O 1
ATOM 1164 N N . ALA A 1 146 ? 61.075 58.984 11.206 1.00 11.64 146 ALA A N 1
ATOM 1165 C CA . ALA A 1 146 ? 60.684 60.068 12.096 1.00 10.30 146 ALA A CA 1
ATOM 1166 C C . ALA A 1 146 ? 59.894 59.591 13.309 1.00 10.40 146 ALA A C 1
ATOM 1167 O O . ALA A 1 146 ? 60.117 60.098 14.402 1.00 11.15 146 ALA A O 1
ATOM 1169 N N . ASN A 1 147 ? 59.004 58.609 13.142 1.00 11.03 147 ASN A N 1
ATOM 1170 C CA . ASN A 1 147 ? 58.217 58.151 14.282 1.00 13.25 147 ASN A CA 1
ATOM 1171 C C . ASN A 1 147 ? 59.093 57.617 15.409 1.00 11.98 147 ASN A C 1
ATOM 1172 O O . ASN A 1 147 ? 58.949 58.061 16.556 1.00 13.09 147 ASN A O 1
ATOM 1177 N N . CYS A 1 148 ? 60.033 56.731 15.079 1.00 10.38 148 CYS A N 1
ATOM 1178 C CA . CYS A 1 148 ? 60.938 56.188 16.090 1.00 10.59 148 CYS A CA 1
ATOM 1179 C C . CYS A 1 148 ? 61.883 57.248 16.608 1.00 8.90 148 CYS A C 1
ATOM 1180 O O . CYS A 1 148 ? 62.198 57.265 17.806 1.00 10.61 148 CYS A O 1
ATOM 1183 N N . LEU A 1 149 ? 62.401 58.092 15.718 1.00 9.19 149 LEU A N 1
ATOM 1184 C CA . LEU A 1 149 ? 63.323 59.120 16.167 1.00 8.66 149 LEU A CA 1
ATOM 1185 C C . LEU A 1 149 ? 62.625 60.055 17.184 1.00 10.15 149 LEU A C 1
ATOM 1186 O O . LEU A 1 149 ? 63.208 60.435 18.217 1.00 10.03 149 LEU A O 1
ATOM 1191 N N . ASN A 1 150 ? 61.391 60.460 16.876 1.00 9.07 150 ASN A N 1
ATOM 1192 C CA . ASN A 1 150 ? 60.658 61.327 17.798 1.00 9.02 150 ASN A CA 1
ATOM 1193 C C . ASN A 1 150 ? 60.407 60.617 19.121 1.00 8.57 150 ASN A C 1
ATOM 1194 O O . ASN A 1 150 ? 60.539 61.221 20.167 1.00 10.22 150 ASN A O 1
ATOM 1199 N N . LYS A 1 151 ? 60.025 59.342 19.079 1.00 9.59 151 LYS A N 1
ATOM 1200 C CA . LYS A 1 151 ? 59.792 58.621 20.320 1.00 9.33 151 LYS A CA 1
ATOM 1201 C C . LYS A 1 151 ? 61.097 58.504 21.113 1.00 9.43 151 LYS A C 1
ATOM 1202 O O . LYS A 1 151 ? 61.096 58.625 22.335 1.00 10.17 151 LYS A O 1
ATOM 1208 N N . PHE A 1 152 ? 62.203 58.209 20.430 1.00 9.31 152 PHE A N 1
ATOM 1209 C CA . PHE A 1 152 ? 63.501 58.113 21.110 1.00 8.53 152 PHE A CA 1
ATOM 1210 C C . PHE A 1 152 ? 63.827 59.462 21.793 1.00 9.01 152 PHE A C 1
ATOM 1211 O O . PHE A 1 152 ? 64.165 59.522 22.986 1.00 9.48 152 PHE A O 1
ATOM 1219 N N . ASN A 1 153 ? 63.707 60.557 21.049 1.00 8.98 153 ASN A N 1
ATOM 1220 C CA . ASN A 1 153 ? 64.001 61.862 21.642 1.00 8.98 153 ASN A CA 1
ATOM 1221 C C . ASN A 1 153 ? 63.052 62.216 22.797 1.00 11.60 153 ASN A C 1
ATOM 1222 O O . ASN A 1 153 ? 63.466 62.858 23.777 1.00 11.76 153 ASN A O 1
ATOM 1227 N N . GLU A 1 154 ? 61.795 61.782 22.683 1.00 10.52 154 GLU A N 1
ATOM 1228 C CA . GLU A 1 154 ? 60.809 62.046 23.732 1.00 12.02 154 GLU A CA 1
ATOM 1229 C C . GLU A 1 154 ? 61.170 61.290 25.013 1.00 11.74 154 GLU A C 1
ATOM 1230 O O . GLU A 1 154 ? 61.240 61.883 26.097 1.00 12.46 154 GLU A O 1
ATOM 1236 N N . TYR A 1 155 ? 61.439 59.989 24.888 1.00 10.17 155 TYR A N 1
ATOM 1237 C CA . TYR A 1 155 ? 61.743 59.181 26.077 1.00 9.86 155 TYR A CA 1
ATOM 1238 C C . TYR A 1 155 ? 63.119 59.412 26.677 1.00 9.59 155 TYR A C 1
ATOM 1239 O O . TYR A 1 155 ? 63.303 59.253 27.886 1.00 10.93 155 TYR A O 1
ATOM 1248 N N . ALA A 1 156 ? 64.061 59.801 25.821 1.00 9.81 156 ALA A N 1
ATOM 1249 C CA . ALA A 1 156 ? 65.454 60.032 26.205 1.00 10.83 156 ALA A CA 1
ATOM 1250 C C . ALA A 1 156 ? 65.741 61.475 26.615 1.00 10.10 156 ALA A C 1
ATOM 1251 O O . ALA A 1 156 ? 66.891 61.856 26.805 1.00 11.83 156 ALA A O 1
ATOM 1253 N N . VAL A 1 157 ? 64.701 62.292 26.748 1.00 9.35 157 VAL A N 1
ATOM 1254 C CA . VAL A 1 157 ? 64.886 63.684 27.129 1.00 10.11 157 VAL A CA 1
ATOM 1255 C C . VAL A 1 157 ? 65.714 63.790 28.410 1.00 10.30 157 VAL A C 1
ATOM 1256 O O . VAL A 1 157 ? 65.601 62.929 29.287 1.00 10.47 157 VAL A O 1
ATOM 1260 N N . GLY A 1 158 ? 66.546 64.836 28.496 1.00 11.31 158 GLY A N 1
ATOM 1261 C CA . GLY A 1 158 ? 67.364 65.092 29.665 1.00 10.03 158 GLY A CA 1
ATOM 1262 C C . GLY A 1 158 ? 68.694 64.369 29.719 1.00 11.42 158 GLY A C 1
ATOM 1263 O O . GLY A 1 158 ? 69.412 64.490 30.688 1.00 13.52 158 GLY A O 1
ATOM 1264 N N . ARG A 1 159 ? 69.049 63.651 28.667 1.00 10.89 159 ARG A N 1
ATOM 1265 C CA . ARG A 1 159 ? 70.301 62.884 28.633 1.00 12.05 159 ARG A CA 1
ATOM 1266 C C . ARG A 1 159 ? 71.219 63.411 27.514 1.00 14.96 159 ARG A C 1
ATOM 1267 O O . ARG A 1 159 ? 70.953 64.455 26.929 1.00 17.87 159 ARG A O 1
ATOM 1275 N N . GLU A 1 160 ? 72.312 62.702 27.245 1.00 11.08 160 GLU A N 1
ATOM 1276 C CA . GLU A 1 160 ? 73.189 63.097 26.145 1.00 14.70 160 GLU A CA 1
ATOM 1277 C C . GLU A 1 160 ? 73.083 62.016 25.070 1.00 12.06 160 GLU A C 1
ATOM 1278 O O . GLU A 1 160 ? 73.546 60.885 25.247 1.00 14.57 160 GLU A O 1
ATOM 1284 N N . THR A 1 161 ? 72.486 62.361 23.951 1.00 11.48 161 THR A N 1
ATOM 1285 C CA . THR A 1 161 ? 72.368 61.406 22.858 1.00 10.63 161 THR A CA 1
ATOM 1286 C C . THR A 1 161 ? 73.631 61.437 21.990 1.00 13.10 161 THR A C 1
ATOM 1287 O O . THR A 1 161 ? 74.259 62.502 21.832 1.00 13.45 161 THR A O 1
ATOM 1291 N N . ARG A 1 162 ? 74.031 60.273 21.469 1.00 10.29 162 ARG A N 1
ATOM 1292 C CA . ARG A 1 162 ? 75.193 60.208 20.584 1.00 10.92 162 ARG A CA 1
ATOM 1293 C C . ARG A 1 162 ? 74.925 59.194 19.473 1.00 12.46 162 ARG A C 1
ATOM 1294 O O . ARG A 1 162 ? 74.048 58.319 19.599 1.00 10.67 162 ARG A O 1
ATOM 1302 N N . ASP A 1 163 ? 75.672 59.342 18.381 1.00 11.52 163 ASP A N 1
ATOM 1303 C CA . ASP A 1 163 ? 75.559 58.438 17.227 1.00 11.12 163 ASP A CA 1
ATOM 1304 C C . ASP A 1 163 ? 76.374 57.195 17.536 1.00 11.67 163 ASP A C 1
ATOM 1305 O O . ASP A 1 163 ? 77.422 57.275 18.197 1.00 12.98 163 ASP A O 1
ATOM 1310 N N . VAL A 1 164 ? 75.877 56.054 17.072 1.00 9.33 164 VAL A N 1
ATOM 1311 C CA . VAL A 1 164 ? 76.523 54.769 17.298 1.00 8.42 164 VAL A CA 1
ATOM 1312 C C . VAL A 1 164 ? 76.886 54.208 15.936 1.00 8.59 164 VAL A C 1
ATOM 1313 O O . VAL A 1 164 ? 78.037 54.348 15.515 1.00 9.69 164 VAL A O 1
ATOM 1317 N N . PHE A 1 165 ? 75.927 53.638 15.212 1.00 8.66 165 PHE A N 1
ATOM 1318 C CA . PHE A 1 165 ? 76.219 53.178 13.859 1.00 8.34 165 PHE A CA 1
ATOM 1319 C C . PHE A 1 165 ? 75.900 54.290 12.849 1.00 10.60 165 PHE A C 1
ATOM 1320 O O . PHE A 1 165 ? 74.762 54.745 12.763 1.00 10.87 165 PHE A O 1
ATOM 1328 N N . THR A 1 166 ? 76.905 54.771 12.128 1.00 10.06 166 THR A N 1
ATOM 1329 C CA . THR A 1 166 ? 76.676 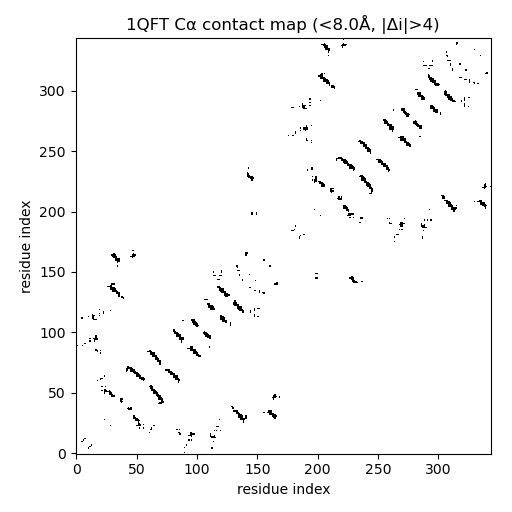55.790 11.085 1.00 12.53 166 THR A CA 1
ATOM 1330 C C . THR A 1 166 ? 77.492 55.339 9.864 1.00 14.41 166 THR A C 1
ATOM 1331 O O . THR A 1 166 ? 78.240 54.360 9.928 1.00 11.71 166 THR A O 1
ATOM 1335 N N . SER A 1 167 ? 77.351 56.063 8.756 1.00 16.71 167 SER A N 1
ATOM 1336 C CA . SER A 1 167 ? 78.098 55.723 7.532 1.00 19.27 167 SER A CA 1
ATOM 1337 C C . SER A 1 167 ? 79.613 55.762 7.773 1.00 16.02 167 SER A C 1
ATOM 1338 O O . SER A 1 167 ? 80.348 55.099 7.062 1.00 19.95 167 SER A O 1
ATOM 1341 N N . ALA A 1 168 ? 80.062 56.482 8.804 1.00 14.75 168 ALA A N 1
ATOM 1342 C CA . ALA A 1 168 ? 81.492 56.567 9.123 1.00 15.95 168 ALA A CA 1
ATOM 1343 C C . ALA A 1 168 ? 82.051 55.212 9.550 1.00 17.85 168 ALA A C 1
ATOM 1344 O O . ALA A 1 168 ? 83.262 55.015 9.582 1.00 21.27 168 ALA A O 1
ATOM 1346 N N . CYS A 1 169 ? 81.167 54.270 9.863 1.00 13.43 169 CYS A N 1
ATOM 1347 C CA . CYS A 1 169 ? 81.564 52.938 10.295 1.00 13.38 169 CYS A CA 1
ATOM 1348 C C . CYS A 1 169 ? 82.100 52.090 9.159 1.00 17.41 169 CYS A C 1
ATOM 1349 O O . CYS A 1 169 ? 82.684 51.023 9.385 1.00 20.11 169 CYS A O 1
ATOM 1352 N N . LEU A 1 170 ? 81.785 52.508 7.935 1.00 17.82 170 LEU A N 1
ATOM 1353 C CA . LEU A 1 170 ? 82.180 51.742 6.754 1.00 19.16 170 LEU A CA 1
ATOM 1354 C C . LEU A 1 170 ? 82.903 52.610 5.742 1.00 19.69 170 LEU A C 1
ATOM 1355 O O . LEU A 1 170 ? 82.680 53.819 5.676 1.00 21.98 170 LEU A O 1
ATOM 1360 N N . GLU A 1 171 ? 83.781 52.001 4.954 1.00 21.21 171 GLU A N 1
ATOM 1361 C CA . GLU A 1 171 ? 84.448 52.743 3.880 1.00 21.50 171 GLU A CA 1
ATOM 1362 C C . GLU A 1 171 ? 83.769 52.156 2.644 1.00 22.21 171 GLU A C 1
ATOM 1363 O O . GLU A 1 171 ? 84.122 51.072 2.163 1.00 15.07 171 GLU A O 1
ATOM 1369 N N . ILE A 1 172 ? 82.730 52.836 2.173 1.00 22.55 172 ILE A N 1
ATOM 1370 C CA . ILE A 1 172 ? 81.998 52.334 1.021 1.00 22.56 1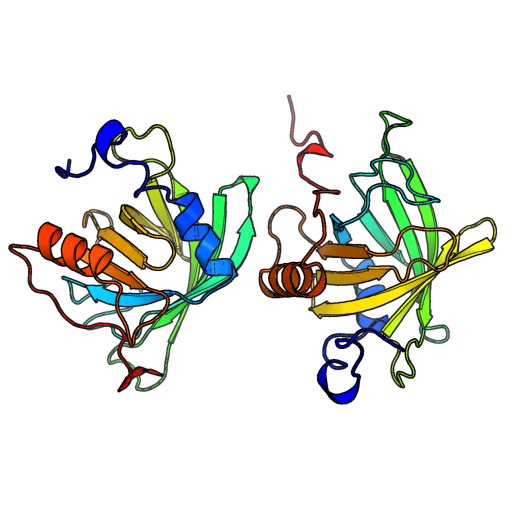72 ILE A CA 1
ATOM 1371 C C . ILE A 1 172 ? 82.537 52.838 -0.317 1.00 30.28 172 ILE A C 1
ATOM 1372 O O . ILE A 1 172 ? 83.074 53.943 -0.405 1.00 27.16 172 ILE A O 1
ATOM 1377 N N . ALA A 1 173 ? 82.342 52.001 -1.344 1.00 38.53 173 ALA A N 1
ATOM 1378 C CA . ALA A 1 173 ? 82.712 52.211 -2.764 1.00 49.03 173 ALA A CA 1
ATOM 1379 C C . ALA A 1 173 ? 84.039 51.588 -3.225 1.00 58.09 173 ALA A C 1
ATOM 1380 O O . ALA A 1 173 ? 84.506 50.611 -2.628 1.00 69.24 173 ALA A O 1
ATOM 1382 N N . ALA A 1 174 ? 84.657 52.155 -4.264 1.00 59.32 174 ALA A N 1
ATOM 1383 C CA . ALA A 1 174 ? 85.894 51.587 -4.810 1.00 52.54 174 ALA A CA 1
ATOM 1384 C C . ALA A 1 174 ? 86.875 52.564 -5.464 1.00 57.33 174 ALA A C 1
ATOM 1385 O O . ALA A 1 174 ? 86.479 53.511 -6.133 1.00 72.82 174 ALA A O 1
ATOM 1387 N N . ALA A 1 175 ? 88.158 52.293 -5.293 1.00 49.73 175 ALA A N 1
ATOM 1388 C CA . ALA A 1 175 ? 89.174 53.146 -5.857 1.00 38.88 175 ALA A CA 1
ATOM 1389 C C . ALA A 1 175 ? 89.111 54.541 -5.164 1.00 53.00 175 ALA A C 1
ATOM 1390 O O . ALA A 1 175 ? 89.411 54.620 -3.938 1.00 59.36 175 ALA A O 1
ATOM 1393 N N . GLN B 1 2 ? 69.192 88.142 -9.265 1.00 27.56 2 GLN B N 1
ATOM 1394 C CA . GLN B 1 2 ? 68.652 87.343 -8.109 1.00 22.50 2 GLN B CA 1
ATOM 1395 C C . GLN B 1 2 ? 67.865 88.246 -7.184 1.00 18.66 2 GLN B C 1
ATOM 1396 O O . GLN B 1 2 ? 68.038 89.451 -7.204 1.00 20.61 2 GLN B O 1
ATOM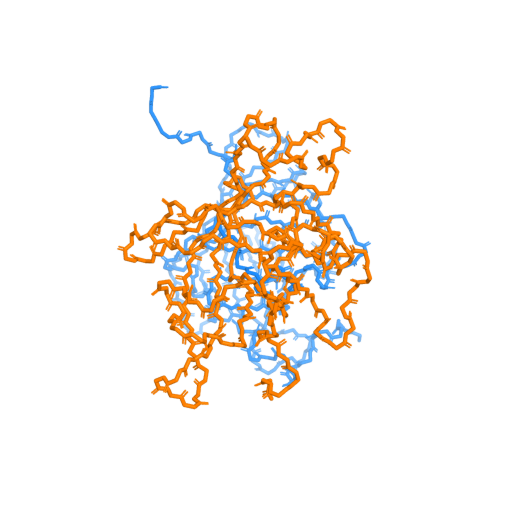 1402 N N . PRO B 1 3 ? 67.030 87.666 -6.305 1.00 18.31 3 PRO B N 1
ATOM 1403 C CA . PRO B 1 3 ? 66.225 88.473 -5.372 1.00 15.49 3 PRO B CA 1
ATOM 1404 C C . PRO B 1 3 ? 67.094 89.311 -4.421 1.00 14.52 3 PRO B C 1
ATOM 1405 O O . PRO B 1 3 ? 68.209 88.917 -4.053 1.00 14.25 3 PRO B O 1
ATOM 1409 N N . ASP B 1 4 ? 66.563 90.448 -3.996 1.00 13.28 4 ASP B N 1
ATOM 1410 C CA . ASP B 1 4 ? 67.308 91.343 -3.113 1.00 15.85 4 ASP B CA 1
ATOM 1411 C C . ASP B 1 4 ? 67.719 90.690 -1.799 1.00 18.85 4 ASP B C 1
ATOM 1412 O O . ASP B 1 4 ? 68.779 91.027 -1.234 1.00 15.13 4 ASP B O 1
ATOM 1417 N N . TRP B 1 5 ? 66.877 89.790 -1.292 1.00 11.18 5 TRP B N 1
ATOM 1418 C CA . TRP B 1 5 ? 67.168 89.125 -0.026 1.00 10.21 5 TRP B CA 1
ATOM 1419 C C . TRP B 1 5 ? 68.191 87.986 -0.156 1.00 11.27 5 TRP B C 1
ATOM 1420 O O . TRP B 1 5 ? 68.530 87.348 0.838 1.00 11.97 5 TRP B O 1
ATOM 1431 N N . ALA B 1 6 ? 68.637 87.694 -1.375 1.00 10.91 6 ALA B N 1
ATOM 1432 C CA . ALA B 1 6 ? 69.624 86.629 -1.594 1.00 11.60 6 ALA B CA 1
ATOM 1433 C C . ALA B 1 6 ? 71.008 87.211 -1.317 1.00 15.93 6 ALA B C 1
ATOM 1434 O O . ALA B 1 6 ? 71.776 87.475 -2.234 1.00 21.51 6 ALA B O 1
ATOM 1436 N N . ASP B 1 7 ? 71.234 87.528 -0.044 1.00 13.85 7 ASP B N 1
ATOM 1437 C CA . ASP B 1 7 ? 72.488 88.126 0.466 1.00 14.41 7 ASP B CA 1
ATOM 1438 C C . ASP B 1 7 ? 72.815 87.287 1.707 1.00 10.09 7 ASP B C 1
ATOM 1439 O O . ASP B 1 7 ? 72.275 87.530 2.788 1.00 11.89 7 ASP B O 1
ATOM 1444 N N . GLU B 1 8 ? 73.683 86.290 1.531 1.00 11.57 8 GLU B N 1
ATOM 1445 C CA . GLU B 1 8 ? 73.973 85.384 2.630 1.00 10.95 8 GLU B CA 1
ATOM 1446 C C . GLU B 1 8 ? 74.575 86.031 3.862 1.00 11.98 8 GLU B C 1
ATOM 1447 O O . GLU B 1 8 ? 74.148 85.770 5.005 1.00 12.02 8 GLU B O 1
ATOM 1453 N N . ALA B 1 9 ? 75.549 86.910 3.638 1.00 12.93 9 ALA B N 1
ATOM 1454 C CA . ALA B 1 9 ? 76.205 87.568 4.761 1.00 12.50 9 ALA B CA 1
ATOM 1455 C C . ALA B 1 9 ? 75.201 88.361 5.601 1.00 14.84 9 ALA B C 1
ATOM 1456 O O . ALA B 1 9 ? 75.294 88.397 6.823 1.00 15.26 9 ALA B O 1
ATOM 1458 N N . ALA B 1 10 ? 74.205 88.963 4.955 1.00 11.89 10 ALA B N 1
ATOM 1459 C CA . ALA B 1 10 ? 73.215 89.731 5.674 1.00 12.32 10 ALA B CA 1
ATOM 1460 C C . ALA B 1 10 ? 72.051 88.898 6.231 1.00 15.83 10 ALA B C 1
ATOM 1461 O O . ALA B 1 10 ? 71.655 89.059 7.397 1.00 16.76 10 ALA B O 1
ATOM 1463 N N . ASN B 1 11 ? 71.568 87.949 5.427 1.00 12.92 11 ASN B N 1
ATOM 1464 C CA . ASN B 1 11 ? 70.362 87.220 5.781 1.00 11.74 11 ASN B CA 1
ATOM 1465 C C . ASN B 1 11 ? 70.440 85.745 6.054 1.00 11.63 11 ASN B C 1
ATOM 1466 O O . ASN B 1 11 ? 69.425 85.145 6.428 1.00 10.37 11 ASN B O 1
ATOM 1471 N N . GLY B 1 12 ? 71.629 85.171 5.887 1.00 11.81 12 GLY B N 1
ATOM 1472 C CA . GLY B 1 12 ? 71.833 83.740 6.057 1.00 10.82 12 GLY B CA 1
ATOM 1473 C C . GLY B 1 12 ? 71.330 83.095 7.328 1.00 9.45 12 GLY B C 1
ATOM 1474 O O . GLY B 1 12 ? 70.938 81.935 7.299 1.00 10.12 12 GLY B O 1
ATOM 1475 N N . ALA B 1 13 ? 71.371 83.814 8.447 1.00 10.34 13 ALA B N 1
ATOM 1476 C CA . ALA B 1 13 ? 70.870 83.248 9.703 1.00 10.81 13 ALA B CA 1
ATOM 1477 C C . ALA B 1 13 ? 69.393 82.859 9.571 1.00 9.31 13 ALA B C 1
ATOM 1478 O O . ALA B 1 13 ? 68.919 81.948 10.247 1.00 11.33 13 ALA B O 1
ATOM 1480 N N . HIS B 1 14 ? 68.683 83.562 8.689 1.00 9.55 14 HIS B N 1
ATOM 1481 C CA . HIS B 1 14 ? 67.263 83.297 8.436 1.00 9.93 14 HIS B CA 1
ATOM 1482 C C . HIS B 1 14 ? 67.045 82.483 7.171 1.00 9.83 14 HIS B C 1
ATOM 1483 O O . HIS B 1 14 ? 65.924 82.421 6.658 1.00 10.01 14 HIS B O 1
ATOM 1490 N N . GLN B 1 15 ? 68.096 81.831 6.687 1.00 8.93 15 GLN B N 1
ATOM 1491 C CA . GLN B 1 15 ? 68.009 81.075 5.433 1.00 8.22 15 GLN B CA 1
ATOM 1492 C C . GLN B 1 15 ? 68.720 79.724 5.500 1.00 8.31 15 GLN B C 1
ATOM 1493 O O . GLN B 1 15 ? 69.247 79.244 4.514 1.00 9.46 15 GLN B O 1
ATOM 1499 N N . ASP B 1 16 ? 68.683 79.120 6.685 1.00 9.06 16 ASP B N 1
ATOM 1500 C CA . ASP B 1 16 ? 69.312 77.825 6.929 1.00 9.51 16 ASP B CA 1
ATOM 1501 C C . ASP B 1 16 ? 68.297 76.745 6.496 1.00 9.47 16 ASP B C 1
ATOM 1502 O O . ASP B 1 16 ? 67.428 76.327 7.277 1.00 10.10 16 ASP B O 1
ATOM 1507 N N . ALA B 1 17 ? 68.410 76.305 5.243 1.00 8.86 17 ALA B N 1
ATOM 1508 C CA . ALA B 1 17 ? 67.469 75.338 4.698 1.00 8.01 17 ALA B CA 1
ATOM 1509 C C . ALA B 1 17 ? 67.474 74.022 5.420 1.00 9.84 17 ALA B C 1
ATOM 1510 O O . ALA B 1 17 ? 66.420 73.445 5.627 1.00 10.20 17 ALA B O 1
ATOM 1512 N N . TRP B 1 18 ? 68.640 73.504 5.783 1.00 9.08 18 TRP B N 1
ATOM 1513 C CA . TRP B 1 18 ? 68.627 72.224 6.464 1.00 9.23 18 TRP B CA 1
ATOM 1514 C C . TRP B 1 18 ? 67.950 72.329 7.851 1.00 10.66 18 TRP B C 1
ATOM 1515 O O . TRP B 1 18 ? 67.191 71.448 8.245 1.00 10.46 18 TRP B O 1
ATOM 1526 N N . LYS B 1 19 ? 68.203 73.409 8.584 1.00 9.35 19 LYS B N 1
ATOM 1527 C CA . LYS B 1 19 ? 67.552 73.585 9.870 1.00 10.39 19 LYS B CA 1
ATOM 1528 C C . LYS B 1 19 ? 66.037 73.629 9.660 1.00 10.32 19 LYS B C 1
ATOM 1529 O O . LYS B 1 19 ? 65.271 72.975 10.378 1.00 10.77 19 LYS B O 1
ATOM 1535 N N . SER B 1 20 ? 65.598 74.363 8.640 1.00 9.25 20 SER B N 1
ATOM 1536 C CA . SER B 1 20 ? 64.170 74.463 8.375 1.00 9.14 20 SER B CA 1
ATOM 1537 C C . SER B 1 20 ? 63.559 73.116 7.946 1.00 8.75 20 SER B C 1
ATOM 1538 O O . SER B 1 20 ? 62.491 72.727 8.401 1.00 9.31 20 SER B O 1
ATOM 1541 N N . LEU B 1 21 ? 64.249 72.412 7.070 1.00 9.14 21 LEU B N 1
ATOM 1542 C CA . LEU B 1 21 ? 63.746 71.140 6.579 1.00 9.49 21 LEU B CA 1
ATOM 1543 C C . LEU B 1 21 ? 63.677 70.089 7.680 1.00 9.48 21 LEU B C 1
ATOM 1544 O O . LEU B 1 21 ? 62.664 69.400 7.811 1.00 10.92 21 LEU B O 1
ATOM 1549 N N . LYS B 1 22 ? 64.721 69.981 8.504 1.00 9.88 22 LYS B N 1
ATOM 1550 C CA . LYS B 1 22 ? 64.724 68.971 9.562 1.00 10.57 22 LYS B CA 1
ATOM 1551 C C . LYS B 1 22 ? 63.657 69.250 10.611 1.00 10.59 22 LYS B C 1
ATOM 1552 O O . LYS B 1 22 ? 63.250 68.339 11.345 1.00 13.01 22 LYS B O 1
ATOM 1558 N N . ALA B 1 23 ? 63.165 70.492 10.657 1.00 10.32 23 ALA B N 1
ATOM 1559 C CA . ALA B 1 23 ? 62.106 70.870 11.582 1.00 9.73 23 ALA B CA 1
ATOM 1560 C C . ALA B 1 23 ? 60.810 70.116 11.226 1.00 9.98 23 ALA B C 1
ATOM 1561 O O . ALA B 1 23 ? 59.906 70.025 12.054 1.00 11.49 23 ALA B O 1
ATOM 1563 N N . ASP B 1 24 ? 60.707 69.606 9.995 1.00 9.62 24 ASP B N 1
ATOM 1564 C CA . ASP B 1 24 ? 59.509 68.846 9.575 1.00 9.12 24 ASP B CA 1
ATOM 1565 C C . ASP B 1 24 ? 59.432 67.478 10.273 1.00 10.49 24 ASP B C 1
ATOM 1566 O O . ASP B 1 24 ? 58.453 66.748 10.123 1.00 12.25 24 ASP B O 1
ATOM 1571 N N . VAL B 1 25 ? 60.501 67.080 10.953 1.00 10.29 25 VAL B N 1
ATOM 1572 C CA . VAL B 1 25 ? 60.500 65.792 11.648 1.00 11.09 25 VAL B CA 1
ATOM 1573 C C . VAL B 1 25 ? 59.616 65.838 12.892 1.00 10.38 25 VAL B C 1
ATOM 1574 O O . VAL B 1 25 ? 58.786 64.951 13.096 1.00 12.63 25 VAL B O 1
ATOM 1578 N N . GLU B 1 26 ? 59.789 66.883 13.702 1.00 11.45 26 GLU B N 1
ATOM 1579 C CA . GLU B 1 26 ? 59.031 67.016 14.945 1.00 12.68 26 GLU B CA 1
ATOM 1580 C C . GLU B 1 26 ? 57.674 67.660 14.817 1.00 16.19 26 GLU B C 1
ATOM 1581 O O . GLU B 1 26 ? 56.774 67.389 15.605 1.00 15.80 26 GLU B O 1
ATOM 1587 N N . ASN B 1 27 ? 57.508 68.506 13.813 1.00 12.52 27 ASN B N 1
ATOM 1588 C CA . ASN B 1 27 ? 56.231 69.179 13.678 1.00 13.92 27 ASN B CA 1
ATOM 1589 C C . ASN B 1 27 ? 55.729 69.256 12.251 1.00 11.66 27 ASN B C 1
ATOM 1590 O O . ASN B 1 27 ? 56.502 69.296 11.305 1.00 13.50 27 ASN B O 1
ATOM 1595 N N . VAL B 1 28 ? 54.411 69.305 12.125 1.00 13.25 28 VAL B N 1
ATOM 1596 C CA . VAL B 1 28 ? 53.793 69.485 10.833 1.00 15.91 28 VAL B CA 1
ATOM 1597 C C . VAL B 1 28 ? 53.860 70.986 10.482 1.00 13.46 28 VAL B C 1
ATOM 1598 O O . VAL B 1 28 ? 53.629 71.850 11.341 1.00 11.99 28 VAL B O 1
ATOM 1602 N N . TYR B 1 29 ? 54.237 71.284 9.237 1.00 10.44 29 TYR B N 1
ATOM 1603 C CA . TYR B 1 29 ? 54.223 72.660 8.777 1.00 8.82 29 TYR B CA 1
ATOM 1604 C C . TYR B 1 29 ? 53.069 72.776 7.773 1.00 8.96 29 TYR B C 1
ATOM 1605 O O . TYR B 1 29 ? 52.883 71.905 6.914 1.00 11.57 29 TYR B O 1
ATOM 1614 N N . TYR B 1 30 ? 52.338 73.875 7.873 1.00 10.28 30 TYR B N 1
ATOM 1615 C CA . TYR B 1 30 ? 51.200 74.142 7.003 1.00 10.19 30 TYR B CA 1
ATOM 1616 C C . TYR B 1 30 ? 51.491 75.331 6.121 1.00 9.70 30 TYR B C 1
ATOM 1617 O O . TYR B 1 30 ? 52.024 76.336 6.607 1.00 10.79 30 TYR B O 1
ATOM 1626 N N . MET B 1 31 ? 51.159 75.239 4.832 1.00 10.04 31 MET B N 1
ATOM 1627 C CA . MET B 1 31 ? 51.348 76.399 3.981 1.00 9.12 31 MET B CA 1
ATOM 1628 C C . MET B 1 31 ? 50.095 77.271 4.189 1.00 11.47 31 MET B C 1
ATOM 1629 O O . MET B 1 31 ? 49.009 76.953 3.667 1.00 12.76 31 MET B O 1
ATOM 1634 N N . VAL B 1 32 ? 50.224 78.333 4.981 1.00 9.53 32 VAL B N 1
ATOM 1635 C CA . VAL B 1 32 ? 49.070 79.181 5.287 1.00 10.68 32 VAL B CA 1
ATOM 1636 C C . VAL B 1 32 ? 48.723 80.215 4.218 1.00 11.71 32 VAL B C 1
ATOM 1637 O O . VAL B 1 32 ? 47.568 80.569 4.059 1.00 11.55 32 VAL B O 1
ATOM 1641 N N . LYS B 1 33 ? 49.718 80.683 3.475 1.00 9.51 33 LYS B N 1
ATOM 1642 C CA . LYS B 1 33 ? 49.464 81.673 2.424 1.00 9.54 33 LYS B CA 1
ATOM 1643 C C . LYS B 1 33 ? 50.390 81.427 1.252 1.00 9.40 33 LYS B C 1
ATOM 1644 O O . LYS B 1 33 ? 51.434 80.789 1.413 1.00 9.32 33 LYS B O 1
ATOM 1650 N N . ALA B 1 34 ? 49.996 81.925 0.076 1.00 9.37 34 ALA B N 1
ATOM 1651 C CA . ALA B 1 34 ? 50.824 81.832 -1.117 1.00 8.06 34 ALA B CA 1
ATOM 1652 C C . ALA B 1 34 ? 50.405 82.967 -2.030 1.00 8.97 34 ALA B C 1
ATOM 1653 O O . ALA B 1 34 ? 49.368 83.609 -1.791 1.00 9.64 34 ALA B O 1
ATOM 1655 N N . THR B 1 35 ? 51.219 83.237 -3.053 1.00 7.93 35 THR B N 1
ATOM 1656 C CA . THR B 1 35 ? 50.893 84.295 -4.008 1.00 7.85 35 THR B CA 1
ATOM 1657 C C . THR B 1 35 ? 50.543 83.712 -5.385 1.00 9.20 35 THR B C 1
ATOM 1658 O O . THR B 1 35 ? 50.501 84.440 -6.382 1.00 9.93 35 THR B O 1
ATOM 1662 N N . TYR B 1 36 ? 50.349 82.398 -5.460 1.00 8.75 36 TYR B N 1
ATOM 1663 C CA . TYR B 1 36 ? 50.006 81.774 -6.740 1.00 8.10 36 TYR B CA 1
ATOM 1664 C C . TYR B 1 36 ? 48.932 80.712 -6.449 1.00 10.21 36 TYR B C 1
ATOM 1665 O O . TYR B 1 36 ? 48.786 80.249 -5.299 1.00 11.05 36 TYR B O 1
ATOM 1674 N N . LYS B 1 37 ? 48.164 80.351 -7.483 1.00 9.50 37 LYS B N 1
ATOM 1675 C CA . LYS B 1 37 ? 47.044 79.451 -7.296 1.00 11.34 37 LYS B CA 1
ATOM 1676 C C . LYS B 1 37 ? 47.253 78.011 -7.686 1.00 10.25 37 LYS B C 1
ATOM 1677 O O . LYS B 1 37 ? 46.530 77.143 -7.206 1.00 11.13 37 LYS B O 1
ATOM 1683 N N . ASN B 1 38 ? 48.229 77.764 -8.546 1.00 8.69 38 ASN B N 1
ATOM 1684 C CA . ASN B 1 38 ? 48.401 76.444 -9.101 1.00 9.24 38 ASN B CA 1
ATOM 1685 C C . ASN B 1 38 ? 49.771 75.833 -8.897 1.00 11.92 38 ASN B C 1
ATOM 1686 O O . ASN B 1 38 ? 50.774 76.551 -8.914 1.00 10.38 38 ASN B O 1
ATOM 1691 N N . ASP B 1 39 ? 49.807 74.509 -8.737 1.00 9.26 39 ASP B N 1
ATOM 1692 C CA . ASP B 1 39 ? 51.062 73.788 -8.596 1.00 8.78 39 ASP B CA 1
ATOM 1693 C C . ASP B 1 39 ? 50.927 72.539 -9.471 1.00 10.14 39 ASP B C 1
ATOM 1694 O O . ASP B 1 39 ? 49.850 71.928 -9.507 1.00 10.77 39 ASP B O 1
ATOM 1699 N N . PRO B 1 40 ? 52.006 72.102 -10.144 1.00 9.42 40 PRO B N 1
ATOM 1700 C CA . PRO B 1 40 ? 51.844 70.903 -10.980 1.00 9.82 40 PRO B CA 1
ATOM 1701 C C . PRO B 1 40 ? 51.368 69.667 -10.247 1.00 10.29 40 PRO B C 1
ATOM 1702 O O . PRO B 1 40 ? 50.592 68.871 -10.795 1.00 11.74 40 PRO B O 1
ATOM 1706 N N . VAL B 1 41 ? 51.813 69.497 -9.003 1.00 9.93 41 VAL B N 1
ATOM 1707 C CA . VAL B 1 41 ? 51.436 68.332 -8.219 1.00 9.83 41 VAL B CA 1
ATOM 1708 C C . VAL B 1 41 ? 50.135 68.516 -7.450 1.00 11.36 41 VAL B C 1
ATOM 1709 O O . VAL B 1 41 ? 49.275 67.641 -7.463 1.00 12.90 41 VAL B O 1
ATOM 1713 N N . TRP B 1 42 ? 49.984 69.646 -6.770 1.00 9.09 42 TRP B N 1
ATOM 1714 C CA . TRP B 1 42 ? 48.791 69.877 -5.960 1.00 10.32 42 TRP B CA 1
ATOM 1715 C C . TRP B 1 42 ? 47.567 70.278 -6.775 1.00 11.56 42 TRP B C 1
ATOM 1716 O O . TRP B 1 42 ? 46.447 70.242 -6.264 1.00 12.43 42 TRP B O 1
ATOM 1727 N N . GLY B 1 43 ? 47.794 70.696 -8.019 1.00 11.33 43 GLY B N 1
ATOM 1728 C CA . GLY B 1 43 ? 46.691 71.095 -8.886 1.00 11.00 43 GLY B CA 1
ATOM 1729 C C . GLY B 1 43 ? 46.354 72.580 -8.837 1.00 13.23 43 GLY B C 1
ATOM 1730 O O . GLY B 1 43 ? 47.051 73.381 -8.199 1.00 11.64 43 GLY B O 1
ATOM 1731 N N . ASN B 1 44 ? 45.252 72.951 -9.494 1.00 11.63 44 ASN B N 1
ATOM 1732 C CA . ASN B 1 44 ? 44.825 74.352 -9.554 1.00 10.36 44 ASN B CA 1
ATOM 1733 C C . ASN B 1 44 ? 44.013 74.711 -8.334 1.00 11.91 44 ASN B C 1
ATOM 1734 O O . ASN B 1 44 ? 43.213 73.893 -7.847 1.00 13.62 44 ASN B O 1
ATOM 1739 N N . ASP B 1 45 ? 44.179 75.940 -7.853 1.00 9.85 45 ASP B N 1
ATOM 1740 C CA . ASP B 1 45 ? 43.453 76.400 -6.670 1.00 11.80 45 ASP B CA 1
ATOM 1741 C C . ASP B 1 45 ? 43.630 75.461 -5.486 1.00 14.06 45 ASP B C 1
ATOM 1742 O O . ASP B 1 45 ? 42.677 75.216 -4.737 1.00 14.71 45 ASP B O 1
ATOM 1747 N N . PHE B 1 46 ? 44.848 74.946 -5.297 1.00 11.56 46 PHE B N 1
ATOM 1748 C CA . PHE B 1 46 ? 45.100 74.023 -4.203 1.00 10.28 46 PHE B CA 1
ATOM 1749 C C . PHE B 1 46 ? 44.965 74.721 -2.860 1.00 10.65 46 PHE B C 1
ATOM 1750 O O . PHE B 1 46 ? 45.219 75.935 -2.720 1.00 11.07 46 PHE B O 1
ATOM 1758 N N . THR B 1 47 ? 44.560 73.953 -1.856 1.00 11.13 47 THR B N 1
ATOM 1759 C CA . THR B 1 47 ? 44.402 74.487 -0.513 1.00 13.20 47 THR B CA 1
ATOM 1760 C C . THR B 1 47 ? 44.815 73.410 0.474 1.00 11.31 47 THR B C 1
ATOM 1761 O O . THR B 1 47 ? 45.135 72.296 0.073 1.00 13.18 47 THR B O 1
ATOM 1765 N N . CYS B 1 48 ? 44.874 73.787 1.748 1.00 12.29 48 CYS B N 1
ATOM 1766 C CA . CYS B 1 48 ? 45.163 72.854 2.830 1.00 14.59 48 CYS B CA 1
ATOM 1767 C C . CYS B 1 48 ? 46.433 72.046 2.692 1.00 15.18 48 CYS B C 1
ATOM 1768 O O . CYS B 1 48 ? 46.454 70.864 3.026 1.00 15.95 48 CYS B O 1
ATOM 1771 N N . VAL B 1 49 ? 47.506 72.692 2.252 1.00 12.06 49 VAL B N 1
ATOM 1772 C CA . VAL B 1 49 ? 48.779 72.005 2.088 1.00 11.95 49 VAL B CA 1
ATOM 1773 C C . VAL B 1 49 ? 49.523 71.928 3.430 1.00 10.79 49 VAL B C 1
ATOM 1774 O O . VAL B 1 49 ? 49.627 72.923 4.143 1.00 11.00 49 VAL B O 1
ATOM 1778 N N . GLY B 1 50 ? 50.024 70.735 3.742 1.00 11.38 50 GLY B N 1
ATOM 1779 C CA . GLY B 1 50 ? 50.762 70.522 4.968 1.00 12.46 50 GLY B CA 1
ATOM 1780 C C . GLY B 1 50 ? 51.844 69.502 4.685 1.00 14.67 50 GLY B C 1
ATOM 1781 O O . GLY B 1 50 ? 51.717 68.700 3.756 1.00 13.83 50 GLY B O 1
ATOM 1782 N N . VAL B 1 51 ? 52.903 69.498 5.495 1.00 10.96 51 VAL B N 1
ATOM 1783 C CA . VAL B 1 51 ? 54.007 68.572 5.271 1.00 11.28 51 VAL B CA 1
ATOM 1784 C C . VAL B 1 51 ? 54.551 68.042 6.588 1.00 11.70 51 VAL B C 1
ATOM 1785 O O . VAL B 1 51 ? 54.537 68.724 7.619 1.00 12.13 51 VAL B O 1
ATOM 1789 N N . MET B 1 52 ? 54.986 66.793 6.550 1.00 13.01 52 MET B N 1
ATOM 1790 C CA . MET B 1 52 ? 55.612 66.203 7.714 1.00 11.63 52 MET B CA 1
ATOM 1791 C C . MET B 1 52 ? 56.653 65.224 7.182 1.00 14.90 52 MET B C 1
ATOM 1792 O O . MET B 1 52 ? 56.481 64.646 6.111 1.00 13.81 52 MET B O 1
ATOM 1797 N N . ALA B 1 53 ? 57.784 65.106 7.867 1.00 11.42 53 ALA B N 1
ATOM 1798 C CA . ALA B 1 53 ? 58.809 64.174 7.404 1.00 12.84 53 ALA B CA 1
ATOM 1799 C C . ALA B 1 53 ? 58.484 62.727 7.812 1.00 11.53 53 ALA B C 1
ATOM 1800 O O . ALA B 1 53 ? 58.016 62.495 8.928 1.00 14.45 53 ALA B O 1
ATOM 1802 N N . ASN B 1 54 ? 58.698 61.774 6.901 1.00 11.81 54 ASN B N 1
ATOM 1803 C CA . ASN B 1 54 ? 58.516 60.343 7.214 1.00 12.32 54 ASN B CA 1
ATOM 1804 C C . ASN B 1 54 ? 59.827 59.802 7.791 1.00 10.72 54 ASN B C 1
ATOM 1805 O O . ASN B 1 54 ? 59.827 58.909 8.630 1.00 11.35 54 ASN B O 1
ATOM 1810 N N . ASP B 1 55 ? 60.938 60.243 7.212 1.00 11.44 55 ASP B N 1
ATOM 1811 C CA . ASP B 1 55 ? 62.260 59.851 7.667 1.00 11.01 55 ASP B CA 1
ATOM 1812 C C . ASP B 1 55 ? 63.254 60.961 7.387 1.00 14.45 55 ASP B C 1
ATOM 1813 O O . ASP B 1 55 ? 62.943 61.925 6.668 1.00 13.94 55 ASP B O 1
ATOM 1818 N N . VAL B 1 56 ? 64.447 60.837 7.951 1.00 11.39 56 VAL B N 1
ATOM 1819 C CA . VAL B 1 56 ? 65.464 61.868 7.811 1.00 11.47 56 VAL B CA 1
ATOM 1820 C C . VAL B 1 56 ? 66.862 61.277 7.573 1.00 14.36 56 VAL B C 1
ATOM 1821 O O . VAL B 1 56 ? 67.245 60.279 8.197 1.00 13.48 56 VAL B O 1
ATOM 1825 N N . ASN B 1 57 ? 67.587 61.901 6.641 1.00 11.94 57 ASN B N 1
ATOM 1826 C CA . ASN B 1 57 ? 68.928 61.488 6.240 1.00 11.48 57 ASN B CA 1
ATOM 1827 C C . ASN B 1 57 ? 69.867 62.662 6.520 1.00 15.76 57 ASN B C 1
ATOM 1828 O O . ASN B 1 57 ? 70.026 63.582 5.707 1.00 11.81 57 ASN B O 1
ATOM 1833 N N . GLU B 1 58 ? 70.476 62.625 7.701 1.00 13.49 58 GLU B N 1
ATOM 1834 C CA . GLU B 1 58 ? 71.357 63.686 8.129 1.00 14.24 58 GLU B CA 1
ATOM 1835 C C . GLU B 1 58 ? 72.535 63.941 7.200 1.00 16.88 58 GLU B C 1
ATOM 1836 O O . GLU B 1 58 ? 72.819 65.089 6.844 1.00 22.55 58 GLU B O 1
ATOM 1842 N N . ASP B 1 59 ? 73.184 62.882 6.727 1.00 15.77 59 ASP B N 1
ATOM 1843 C CA . ASP B 1 59 ? 74.343 63.043 5.835 1.00 18.85 59 ASP B CA 1
ATOM 1844 C C . ASP B 1 59 ? 73.985 63.694 4.497 1.00 22.44 59 ASP B C 1
ATOM 1845 O O . ASP B 1 59 ? 74.803 64.423 3.934 1.00 20.74 59 ASP B O 1
ATOM 1850 N N . GLU B 1 60 ? 72.825 63.336 3.934 1.00 14.35 60 GLU B N 1
ATOM 1851 C CA . GLU B 1 60 ? 72.404 63.913 2.659 1.00 14.16 60 GLU B CA 1
ATOM 1852 C C . GLU B 1 60 ? 71.618 65.215 2.841 1.00 12.77 60 GLU B C 1
ATOM 1853 O O . GLU B 1 60 ? 71.289 65.865 1.847 1.00 13.64 60 GLU B O 1
ATOM 1859 N N . LYS B 1 61 ? 71.336 65.588 4.089 1.00 11.14 61 LYS B N 1
ATOM 1860 C CA . LYS B 1 61 ? 70.505 66.765 4.372 1.00 12.52 61 LYS B CA 1
ATOM 1861 C C . LYS B 1 61 ? 69.182 66.636 3.601 1.00 12.09 61 LYS B C 1
ATOM 1862 O O . LYS B 1 61 ? 68.717 67.580 2.928 1.00 10.82 61 LYS B O 1
ATOM 1868 N N . SER B 1 62 ? 68.567 65.458 3.707 1.00 10.44 62 SER B N 1
ATOM 1869 C CA . SER B 1 62 ? 67.308 65.242 3.018 1.00 11.14 62 SER B CA 1
ATOM 1870 C C . SER B 1 62 ? 66.312 64.543 3.919 1.00 11.71 62 SER B C 1
ATOM 1871 O O . SER B 1 62 ? 66.667 64.005 4.982 1.00 10.51 62 SER B O 1
ATOM 1874 N N . ILE B 1 63 ? 65.050 64.595 3.511 1.00 9.34 63 ILE B N 1
ATOM 1875 C CA . ILE B 1 63 ? 63.988 63.886 4.207 1.00 9.23 63 ILE B CA 1
ATOM 1876 C C . ILE B 1 63 ? 63.053 63.298 3.154 1.00 10.53 63 ILE B C 1
ATOM 1877 O O . ILE B 1 63 ? 63.091 63.716 1.985 1.00 11.62 63 ILE B O 1
ATOM 1882 N N . GLN B 1 64 ? 62.330 62.249 3.533 1.00 10.92 64 GLN B N 1
ATOM 1883 C CA . GLN B 1 64 ? 61.249 61.728 2.686 1.00 10.03 64 GLN B CA 1
ATOM 1884 C C . GLN B 1 64 ? 60.038 62.394 3.376 1.00 12.92 64 GLN B C 1
ATOM 1885 O O . GLN B 1 64 ? 59.842 62.250 4.588 1.00 13.28 64 GLN B O 1
ATOM 1891 N N . ALA B 1 65 ? 59.267 63.184 2.623 1.00 12.04 65 ALA B N 1
ATOM 1892 C CA . ALA B 1 65 ? 58.158 63.925 3.210 1.00 13.42 65 ALA B CA 1
ATOM 1893 C C . ALA B 1 65 ? 56.804 63.538 2.672 1.00 14.00 65 ALA B C 1
ATOM 1894 O O . ALA B 1 65 ? 56.684 63.192 1.503 1.00 13.64 65 ALA B O 1
ATOM 1896 N N . GLU B 1 66 ? 55.803 63.596 3.548 1.00 12.72 66 GLU B N 1
ATOM 1897 C CA . GLU B 1 66 ? 54.428 63.343 3.156 1.00 13.70 66 GLU B CA 1
ATOM 1898 C C . GLU B 1 66 ? 53.731 64.708 3.145 1.00 14.54 66 GLU B C 1
ATOM 1899 O O . GLU B 1 66 ? 53.836 65.492 4.098 1.00 13.56 66 GLU B O 1
ATOM 1905 N N . PHE B 1 67 ? 53.107 65.016 2.012 1.00 12.19 67 PHE B N 1
ATOM 1906 C CA . PHE B 1 67 ? 52.360 66.248 1.849 1.00 12.24 67 PHE B CA 1
ATOM 1907 C C . PHE B 1 67 ? 50.886 65.924 1.723 1.00 13.09 67 PHE B C 1
ATOM 1908 O O . PHE B 1 67 ? 50.518 65.002 1.015 1.00 14.54 67 PHE B O 1
ATOM 1916 N N . LEU B 1 68 ? 50.063 66.680 2.427 1.00 11.38 68 LEU B N 1
ATOM 1917 C CA . LEU B 1 68 ? 48.611 66.553 2.343 1.00 14.94 68 LEU B CA 1
ATOM 1918 C C . LEU B 1 68 ? 48.164 67.822 1.600 1.00 16.80 68 LEU B C 1
ATOM 1919 O O . LEU B 1 68 ? 48.804 68.875 1.720 1.00 14.54 68 LEU B O 1
ATOM 1924 N N . PHE B 1 69 ? 47.137 67.708 0.757 1.00 12.32 69 PHE B N 1
ATOM 1925 C CA . PHE B 1 69 ? 46.658 68.874 0.027 1.00 12.84 69 PHE B CA 1
ATOM 1926 C C . PHE B 1 69 ? 45.246 68.608 -0.482 1.00 14.08 69 PHE B C 1
ATOM 1927 O O . PHE B 1 69 ? 44.775 67.461 -0.501 1.00 12.84 69 PHE B O 1
ATOM 1935 N N . MET B 1 70 ? 44.600 69.681 -0.913 1.00 12.69 70 MET B N 1
ATOM 1936 C CA . MET B 1 70 ? 43.266 69.595 -1.471 1.00 13.74 70 MET B CA 1
ATOM 1937 C C . MET B 1 70 ? 43.160 70.392 -2.746 1.00 18.52 70 MET B C 1
ATOM 1938 O O . MET B 1 70 ? 43.875 71.371 -2.960 1.00 15.75 70 MET B O 1
ATOM 1943 N N . ASN B 1 71 ? 42.315 69.914 -3.641 1.00 14.82 71 ASN B N 1
ATOM 1944 C CA . ASN B 1 71 ? 42.024 70.660 -4.855 1.00 13.37 71 ASN B CA 1
ATOM 1945 C C . ASN B 1 71 ? 40.593 70.268 -5.211 1.00 15.72 71 ASN B C 1
ATOM 1946 O O . ASN B 1 71 ? 39.932 69.516 -4.465 1.00 13.39 71 ASN B O 1
ATOM 1951 N N . ASN B 1 72 ? 40.091 70.849 -6.289 1.00 20.58 72 ASN B N 1
ATOM 1952 C CA . ASN B 1 72 ? 38.709 70.628 -6.673 1.00 18.43 72 ASN B CA 1
ATOM 1953 C C . ASN B 1 72 ? 38.311 69.255 -7.172 1.00 15.67 72 ASN B C 1
ATOM 1954 O O . ASN B 1 72 ? 37.123 69.007 -7.379 1.00 21.07 72 ASN B O 1
ATOM 1959 N N . ALA B 1 73 ? 39.261 68.350 -7.368 1.00 17.17 73 ALA B N 1
ATOM 1960 C CA . ALA B 1 73 ? 38.911 67.001 -7.838 1.00 15.63 73 ALA B CA 1
ATOM 1961 C C . ALA B 1 73 ? 38.150 66.172 -6.801 1.00 17.91 73 ALA B C 1
ATOM 1962 O O . ALA B 1 73 ? 37.490 65.190 -7.151 1.00 18.88 73 ALA B O 1
ATOM 1964 N N . ASP B 1 74 ? 38.203 66.568 -5.532 1.00 14.27 74 ASP B N 1
ATOM 1965 C CA . ASP B 1 74 ? 37.556 65.761 -4.498 1.00 14.46 74 ASP B CA 1
ATOM 1966 C C . ASP B 1 74 ? 37.439 66.589 -3.243 1.00 15.01 74 ASP B C 1
ATOM 1967 O O . ASP B 1 74 ? 38.196 67.532 -3.050 1.00 14.72 74 ASP B O 1
ATOM 1972 N N . THR B 1 75 ? 36.509 66.215 -2.376 1.00 14.66 75 THR B N 1
ATOM 1973 C CA . THR B 1 75 ? 36.324 66.945 -1.126 1.00 19.21 75 THR B CA 1
ATOM 1974 C C . THR B 1 75 ? 37.188 66.349 -0.016 1.00 18.91 75 THR B C 1
ATOM 1975 O O . THR B 1 75 ? 37.235 66.896 1.075 1.00 24.19 75 THR B O 1
ATOM 1979 N N . ASN B 1 76 ? 37.871 65.239 -0.294 1.00 15.67 76 ASN B N 1
ATOM 1980 C CA . ASN B 1 76 ? 38.733 64.625 0.710 1.00 17.95 76 ASN B CA 1
ATOM 1981 C C . ASN B 1 76 ? 40.183 65.025 0.500 1.00 17.12 76 ASN B C 1
ATOM 1982 O O . ASN B 1 76 ? 40.551 65.494 -0.562 1.00 15.74 76 ASN B O 1
ATOM 1987 N N . MET B 1 77 ? 40.986 64.888 1.541 1.00 16.87 77 MET B N 1
ATOM 1988 C CA . MET B 1 77 ? 42.401 65.230 1.460 1.00 17.08 77 MET B CA 1
ATOM 1989 C C . MET B 1 77 ? 43.155 64.253 0.577 1.00 17.98 77 MET B C 1
ATOM 1990 O O . MET B 1 77 ? 42.926 63.033 0.619 1.00 17.58 77 MET B O 1
ATOM 1995 N N . GLN B 1 78 ? 44.092 64.795 -0.193 1.00 12.36 78 GLN B N 1
ATOM 1996 C CA . GLN B 1 78 ? 44.934 63.974 -1.035 1.00 12.48 78 GLN B CA 1
ATOM 1997 C C . GLN B 1 78 ? 46.341 64.013 -0.435 1.00 13.70 78 GLN B C 1
ATOM 1998 O O . GLN B 1 78 ? 46.633 64.825 0.457 1.00 14.39 78 GLN B O 1
ATOM 2004 N N . PHE B 1 79 ? 47.207 63.135 -0.910 1.00 13.60 79 PHE B N 1
ATOM 2005 C CA . PHE B 1 79 ? 48.547 63.136 -0.374 1.00 12.74 79 PHE B CA 1
ATOM 2006 C C . PHE B 1 79 ? 49.573 62.740 -1.424 1.00 15.74 79 PHE B C 1
ATOM 2007 O O . PHE B 1 79 ? 49.253 62.117 -2.435 1.00 16.47 79 PHE B O 1
ATOM 2015 N N . ALA B 1 80 ? 50.810 63.179 -1.214 1.00 13.88 80 ALA B N 1
ATOM 2016 C CA . ALA B 1 80 ? 51.912 62.885 -2.117 1.00 13.69 80 ALA B CA 1
ATOM 2017 C C . ALA B 1 80 ? 53.135 62.688 -1.216 1.00 14.65 80 ALA B C 1
ATOM 2018 O O . ALA B 1 80 ? 53.185 63.239 -0.115 1.00 15.11 80 ALA B O 1
ATOM 2020 N N . THR B 1 81 ? 54.049 61.818 -1.641 1.00 13.67 81 THR B N 1
ATOM 2021 C CA . THR B 1 81 ? 55.299 61.571 -0.921 1.00 12.88 81 THR B CA 1
ATOM 2022 C C . THR B 1 81 ? 56.438 61.985 -1.857 1.00 13.50 81 THR B C 1
ATOM 2023 O O . THR B 1 81 ? 56.498 61.553 -3.017 1.00 12.54 81 THR B O 1
ATOM 2027 N N . GLU B 1 82 ? 57.321 62.861 -1.375 1.00 10.82 82 GLU B N 1
ATOM 2028 C CA . GLU B 1 82 ? 58.421 63.340 -2.198 1.00 9.26 82 GLU B CA 1
ATOM 2029 C C . GLU B 1 82 ? 59.660 63.433 -1.355 1.00 10.73 82 GLU B C 1
ATOM 2030 O O . GLU B 1 82 ? 59.572 63.541 -0.134 1.00 12.21 82 GLU B O 1
ATOM 2036 N N . LYS B 1 83 ? 60.810 63.337 -2.013 1.00 10.93 83 LYS B N 1
ATOM 2037 C CA . LYS B 1 83 ? 62.066 63.526 -1.322 1.00 10.32 83 LYS B CA 1
ATOM 2038 C C . LYS B 1 83 ? 62.330 65.041 -1.347 1.00 9.50 83 LYS B C 1
ATOM 2039 O O . LYS B 1 83 ? 62.030 65.715 -2.347 1.00 10.17 83 LYS B O 1
ATOM 2045 N N . VAL B 1 84 ? 62.848 65.582 -0.247 1.00 8.88 84 VAL B N 1
ATOM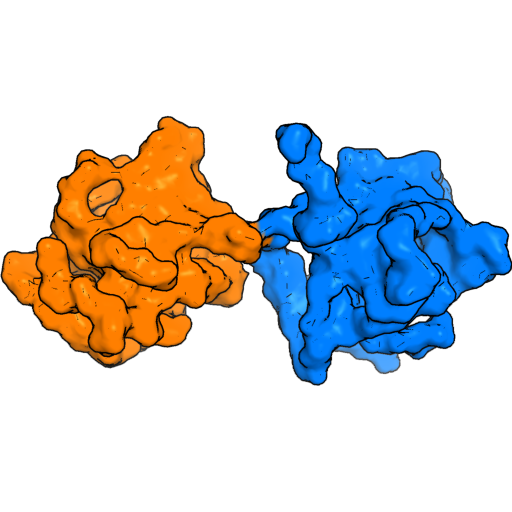 2046 C CA . VAL B 1 84 ? 63.225 66.995 -0.202 1.00 9.10 84 VAL B CA 1
ATOM 2047 C C . VAL B 1 84 ? 64.668 67.036 0.320 1.00 8.64 84 VAL B C 1
ATOM 2048 O O . VAL B 1 84 ? 64.987 66.410 1.339 1.00 9.95 84 VAL B O 1
ATOM 2052 N N . THR B 1 85 ? 65.528 67.759 -0.386 1.00 9.28 85 THR B N 1
ATOM 2053 C CA . THR B 1 85 ? 66.927 67.845 -0.012 1.00 9.15 85 THR B CA 1
ATOM 2054 C C . THR B 1 85 ? 67.321 69.302 0.107 1.00 11.96 85 THR B C 1
ATOM 2055 O O . THR B 1 85 ? 66.938 70.118 -0.744 1.00 10.39 85 THR B O 1
ATOM 2059 N N . ALA B 1 86 ? 68.076 69.641 1.152 1.00 9.61 86 ALA B N 1
ATOM 2060 C CA . ALA B 1 86 ? 68.529 71.013 1.308 1.00 9.46 86 ALA B CA 1
ATOM 2061 C C . ALA B 1 86 ? 69.689 71.180 0.312 1.00 11.19 86 ALA B C 1
ATOM 2062 O O . ALA B 1 86 ? 70.623 70.373 0.310 1.00 10.66 86 ALA B O 1
ATOM 2064 N N . VAL B 1 87 ? 69.629 72.216 -0.532 1.00 9.22 87 VAL B N 1
ATOM 2065 C CA . VAL B 1 87 ? 70.665 72.468 -1.545 1.00 9.37 87 VAL B CA 1
ATOM 2066 C C . VAL B 1 87 ? 71.049 73.945 -1.572 1.00 8.28 87 VAL B C 1
ATOM 2067 O O . VAL B 1 87 ? 70.414 74.773 -0.921 1.00 9.71 87 VAL B O 1
ATOM 2071 N N . LYS B 1 88 ? 72.088 74.278 -2.325 1.00 10.48 88 LYS B N 1
ATOM 2072 C CA . LYS B 1 88 ? 72.549 75.661 -2.427 1.00 11.10 88 LYS B CA 1
ATOM 2073 C C . LYS B 1 88 ? 72.037 76.325 -3.691 1.00 12.06 88 LYS B C 1
ATOM 2074 O O . LYS B 1 88 ? 72.004 75.706 -4.760 1.00 14.06 88 LYS B O 1
ATOM 2080 N N . MET B 1 89 ? 71.612 77.582 -3.555 1.00 10.86 89 MET B N 1
ATOM 2081 C CA . MET B 1 89 ? 71.159 78.381 -4.682 1.00 12.76 89 MET B CA 1
ATOM 2082 C C . MET B 1 89 ? 71.776 79.765 -4.530 1.00 11.06 89 MET B C 1
ATOM 2083 O O . MET B 1 89 ? 72.201 80.150 -3.431 1.00 12.06 89 MET B O 1
ATOM 2088 N N . TYR B 1 90 ? 71.866 80.489 -5.641 1.00 11.98 90 TYR B N 1
ATOM 2089 C CA . TYR B 1 90 ? 72.369 81.862 -5.624 1.00 11.39 90 TYR B CA 1
ATOM 2090 C C . TYR B 1 90 ? 73.794 82.011 -5.066 1.00 11.51 90 TYR B C 1
ATOM 2091 O O . TYR B 1 90 ? 74.131 83.033 -4.475 1.00 12.67 90 TYR B O 1
ATOM 2100 N N . GLY B 1 91 ? 74.594 80.966 -5.242 1.00 12.44 91 GLY B N 1
ATOM 2101 C CA . GLY B 1 91 ? 75.975 80.999 -4.812 1.00 12.99 91 GLY B CA 1
ATOM 2102 C C . GLY B 1 91 ? 76.215 80.914 -3.335 1.00 15.55 91 GLY B C 1
ATOM 2103 O O . GLY B 1 91 ? 77.341 81.150 -2.901 1.00 15.22 91 GLY B O 1
ATOM 2104 N N . TYR B 1 92 ? 75.198 80.541 -2.559 1.00 12.54 92 TYR B N 1
ATOM 2105 C CA . TYR B 1 92 ? 75.357 80.459 -1.111 1.00 11.23 92 TYR B CA 1
ATOM 2106 C C . TYR B 1 92 ? 76.383 79.418 -0.666 1.00 11.75 92 TYR B C 1
ATOM 2107 O O . TYR B 1 92 ? 76.601 78.393 -1.333 1.00 11.45 92 TYR B O 1
ATOM 2116 N N . ASN B 1 93 ? 76.983 79.709 0.486 1.00 10.83 93 ASN B N 1
ATOM 2117 C CA . ASN B 1 93 ? 77.961 78.838 1.095 1.00 12.60 93 ASN B CA 1
ATOM 2118 C C . ASN B 1 93 ? 77.249 77.717 1.876 1.00 11.34 93 ASN B C 1
ATOM 2119 O O . ASN B 1 93 ? 77.751 76.591 1.959 1.00 13.47 93 ASN B O 1
ATOM 2124 N N . ARG B 1 94 ? 76.120 78.061 2.510 1.00 11.41 94 ARG B N 1
ATOM 2125 C CA . ARG B 1 94 ? 75.332 77.106 3.295 1.00 9.27 94 ARG B CA 1
ATOM 2126 C C . ARG B 1 94 ? 73.969 76.918 2.621 1.00 9.29 94 ARG B C 1
ATOM 2127 O O . ARG B 1 94 ? 73.350 77.906 2.224 1.00 10.94 94 ARG B O 1
ATOM 2135 N N . GLU B 1 95 ? 73.519 75.671 2.505 1.00 9.06 95 GLU B N 1
ATOM 2136 C CA . GLU B 1 95 ? 72.241 75.346 1.859 1.00 8.59 95 GLU B CA 1
ATOM 2137 C C . GLU B 1 95 ? 71.127 76.289 2.266 1.00 8.85 95 GLU B C 1
ATOM 2138 O O . GLU B 1 95 ? 70.854 76.468 3.449 1.00 8.93 95 GLU B O 1
ATOM 2144 N N . ASN B 1 96 ? 70.452 76.849 1.263 1.00 8.82 96 ASN B N 1
ATOM 2145 C CA . ASN B 1 96 ? 69.385 77.832 1.478 1.00 9.06 96 ASN B CA 1
ATOM 2146 C C . ASN B 1 96 ? 68.160 77.522 0.627 1.00 8.74 96 ASN B C 1
ATOM 2147 O O . ASN B 1 96 ? 67.294 78.362 0.490 1.00 9.06 96 ASN B O 1
ATOM 2152 N N . ALA B 1 97 ? 68.111 76.331 0.043 1.00 8.23 97 ALA B N 1
ATOM 2153 C CA . ALA B 1 97 ? 66.994 75.979 -0.837 1.00 8.38 97 ALA B CA 1
ATOM 2154 C C . ALA B 1 97 ? 66.549 74.550 -0.620 1.00 8.49 97 ALA B C 1
ATOM 2155 O O . ALA B 1 97 ? 67.273 73.744 -0.001 1.00 9.25 97 ALA B O 1
ATOM 2157 N N . PHE B 1 98 ? 65.342 74.253 -1.105 1.00 8.09 98 PHE B N 1
ATOM 2158 C CA . PHE B 1 98 ? 64.758 72.914 -1.021 1.00 9.22 98 PHE B CA 1
ATOM 2159 C C . PHE B 1 98 ? 64.636 72.352 -2.441 1.00 9.94 98 PHE B C 1
ATOM 2160 O O . PHE B 1 98 ? 64.028 72.996 -3.303 1.00 10.03 98 PHE B O 1
ATOM 2168 N N . ARG B 1 99 ? 65.199 71.170 -2.670 1.00 8.70 99 ARG B N 1
ATOM 2169 C CA . ARG B 1 99 ? 65.068 70.511 -3.951 1.00 7.81 99 ARG B CA 1
ATOM 2170 C C . ARG B 1 99 ? 64.104 69.353 -3.681 1.00 8.86 99 ARG B C 1
ATOM 2171 O O . ARG B 1 99 ? 64.435 68.404 -2.955 1.00 9.90 99 ARG B O 1
ATOM 2179 N N . TYR B 1 100 ? 62.905 69.454 -4.243 1.00 9.65 100 TYR B N 1
ATOM 2180 C CA . TYR B 1 100 ? 61.894 68.415 -4.110 1.00 10.23 100 TYR B CA 1
ATOM 2181 C C . TYR B 1 100 ? 62.024 67.479 -5.313 1.00 10.45 100 TYR B C 1
ATOM 2182 O O . TYR B 1 100 ? 62.223 67.931 -6.452 1.00 10.96 100 TYR B O 1
ATOM 2191 N N . GLU B 1 101 ? 61.887 66.184 -5.067 1.00 9.72 101 GLU B N 1
ATOM 2192 C CA . GLU B 1 101 ? 61.920 65.244 -6.171 1.00 11.32 101 GLU B CA 1
ATOM 2193 C C . GLU B 1 101 ? 60.725 64.287 -6.004 1.00 11.42 101 GLU B C 1
ATOM 2194 O O . GLU B 1 101 ? 60.582 63.595 -4.968 1.00 10.92 101 GLU B O 1
ATOM 2200 N N . THR B 1 102 ? 59.821 64.298 -6.992 1.00 11.98 102 THR B N 1
ATOM 2201 C CA . THR B 1 102 ? 58.647 63.434 -6.929 1.00 11.34 102 THR B CA 1
ATOM 2202 C C . THR B 1 102 ? 59.001 62.004 -7.329 1.00 11.65 102 THR B C 1
ATOM 2203 O O . THR B 1 102 ? 60.045 61.765 -7.953 1.00 13.25 102 THR B O 1
ATOM 2207 N N . GLU B 1 103 ? 58.104 61.070 -7.005 1.00 12.90 103 GLU B N 1
ATOM 2208 C CA . GLU B 1 103 ? 58.346 59.667 -7.343 1.00 18.34 103 GLU B CA 1
ATOM 2209 C C . GLU B 1 103 ? 58.400 59.440 -8.848 1.00 20.73 103 GLU B C 1
ATOM 2210 O O . GLU B 1 103 ? 59.110 58.551 -9.310 1.00 23.67 103 GLU B O 1
ATOM 2216 N N . ASP B 1 104 ? 57.735 60.303 -9.620 1.00 16.85 104 ASP B N 1
ATOM 2217 C CA . ASP B 1 104 ? 57.769 60.161 -11.062 1.00 17.12 104 ASP B CA 1
ATOM 2218 C C . ASP B 1 104 ? 58.838 60.987 -11.752 1.00 20.07 104 ASP B C 1
ATOM 2219 O O . ASP B 1 104 ? 58.767 61.195 -12.950 1.00 26.95 104 ASP B O 1
ATOM 2224 N N . GLY B 1 105 ? 59.803 61.500 -10.988 1.00 19.72 105 GLY B N 1
ATOM 2225 C CA . GLY B 1 105 ? 60.907 62.234 -11.590 1.00 16.67 105 GLY B CA 1
ATOM 2226 C C . GLY B 1 105 ? 60.891 63.743 -11.741 1.00 18.69 105 GLY B C 1
ATOM 2227 O O . GLY B 1 105 ? 61.827 64.311 -12.318 1.00 21.25 105 GLY B O 1
ATOM 2228 N N . GLN B 1 106 ? 59.831 64.401 -11.280 1.00 13.58 106 GLN B N 1
ATOM 2229 C CA . GLN B 1 106 ? 59.776 65.854 -11.379 1.00 11.15 106 GLN B CA 1
ATOM 2230 C C . GLN B 1 106 ? 60.634 66.477 -10.271 1.00 11.21 106 GLN B C 1
ATOM 2231 O O . GLN B 1 106 ? 60.669 65.981 -9.144 1.00 11.54 106 GLN B O 1
ATOM 2237 N N . VAL B 1 107 ? 61.271 67.591 -10.605 1.00 10.71 107 VAL B N 1
ATOM 2238 C CA . VAL B 1 107 ? 62.128 68.282 -9.650 1.00 9.94 107 VAL B CA 1
ATOM 2239 C C . VAL B 1 107 ? 61.692 69.744 -9.519 1.00 9.98 107 VAL B C 1
ATOM 2240 O O . VAL B 1 107 ? 61.399 70.409 -10.527 1.00 11.38 107 VAL B O 1
ATOM 2244 N N . PHE B 1 108 ? 61.629 70.230 -8.277 1.00 8.67 108 PHE B N 1
ATOM 2245 C CA . PHE B 1 108 ? 61.283 71.625 -8.002 1.00 9.66 108 PHE B CA 1
ATOM 2246 C C . PHE B 1 108 ? 62.311 72.160 -7.019 1.00 8.55 108 PHE B C 1
ATOM 2247 O O . PHE B 1 108 ? 62.568 71.528 -6.010 1.00 10.27 108 PHE B O 1
ATOM 2255 N N . THR B 1 109 ? 62.931 73.286 -7.333 1.00 9.19 109 THR B N 1
ATOM 2256 C CA . THR B 1 109 ? 63.888 73.871 -6.391 1.00 8.52 109 THR B CA 1
ATOM 2257 C C . THR B 1 109 ? 63.393 75.238 -5.964 1.00 8.51 109 THR B C 1
ATOM 2258 O O . THR B 1 109 ? 63.345 76.172 -6.779 1.00 9.83 109 THR B O 1
ATOM 2262 N N . ASP B 1 110 ? 62.996 75.339 -4.693 1.00 8.47 110 ASP B N 1
ATOM 2263 C CA . ASP B 1 110 ? 62.483 76.584 -4.119 1.00 7.13 110 ASP B CA 1
ATOM 2264 C C . ASP B 1 110 ? 63.509 77.109 -3.131 1.00 8.21 110 ASP B C 1
ATOM 2265 O O . ASP B 1 110 ? 64.299 76.328 -2.592 1.00 9.54 110 ASP B O 1
ATOM 2270 N N . VAL B 1 111 ? 63.480 78.406 -2.860 1.00 7.75 111 VAL B N 1
ATOM 2271 C CA . VAL B 1 111 ? 64.517 79.016 -2.036 1.00 8.04 111 VAL B CA 1
ATOM 2272 C C . VAL B 1 111 ? 63.991 79.598 -0.748 1.00 9.37 111 VAL B C 1
ATOM 2273 O O . VAL B 1 111 ? 62.936 80.219 -0.732 1.00 9.45 111 VAL B O 1
ATOM 2277 N N . ILE B 1 112 ? 64.709 79.390 0.355 1.00 8.91 112 ILE B N 1
ATOM 2278 C CA . ILE B 1 112 ? 64.278 79.956 1.628 1.00 7.74 112 ILE B CA 1
ATOM 2279 C C . ILE B 1 112 ? 64.641 81.428 1.633 1.00 9.95 112 ILE B C 1
ATOM 2280 O O . ILE B 1 112 ? 65.830 81.779 1.627 1.00 10.26 112 ILE B O 1
ATOM 2285 N N . ALA B 1 113 ? 63.635 82.302 1.603 1.00 9.14 113 ALA B N 1
ATOM 2286 C CA . ALA B 1 113 ? 63.870 83.744 1.624 1.00 8.45 113 ALA B CA 1
ATOM 2287 C C . ALA B 1 113 ? 64.040 84.222 3.072 1.00 8.22 113 ALA B C 1
ATOM 2288 O O . ALA B 1 113 ? 64.912 85.054 3.367 1.00 9.34 113 ALA B O 1
ATOM 2290 N N . TYR B 1 114 ? 63.213 83.689 3.968 1.00 8.72 114 TYR B N 1
ATOM 2291 C CA . TYR B 1 114 ? 63.266 84.065 5.378 1.00 8.12 114 TYR B CA 1
ATOM 2292 C C . TYR B 1 114 ? 62.627 82.973 6.189 1.00 9.26 114 TYR B C 1
ATOM 2293 O O . TYR B 1 114 ? 61.521 82.545 5.900 1.00 11.24 114 TYR B O 1
ATOM 2302 N N . SER B 1 115 ? 63.292 82.566 7.261 1.00 9.81 115 SER B N 1
ATOM 2303 C CA . SER B 1 115 ? 62.786 81.506 8.096 1.00 9.31 115 SER B CA 1
ATOM 2304 C C . SER B 1 115 ? 63.135 81.768 9.553 1.00 11.80 115 SER B C 1
ATOM 2305 O O . SER B 1 115 ? 64.187 82.353 9.845 1.00 11.89 115 SER B O 1
ATOM 2308 N N . ASP B 1 116 ? 62.193 81.437 10.441 1.00 11.94 116 ASP B N 1
ATOM 2309 C CA . ASP B 1 116 ? 62.391 81.518 11.898 1.00 12.40 116 ASP B CA 1
ATOM 2310 C C . ASP B 1 116 ? 62.139 80.084 12.377 1.00 12.38 116 ASP B C 1
ATOM 2311 O O . ASP B 1 116 ? 61.790 79.206 11.575 1.00 12.91 116 ASP B O 1
ATOM 2316 N N . ASP B 1 117 ? 62.238 79.843 13.678 1.00 12.89 117 ASP B N 1
ATOM 2317 C CA . ASP B 1 117 ? 62.102 78.475 14.173 1.00 13.69 117 ASP B CA 1
ATOM 2318 C C . ASP B 1 117 ? 60.821 77.734 13.835 1.00 13.27 117 ASP B C 1
ATOM 2319 O O . ASP B 1 117 ? 60.850 76.498 13.740 1.00 14.50 117 ASP B O 1
ATOM 2324 N N . ASN B 1 118 ? 59.708 78.469 13.713 1.00 12.08 118 ASN B N 1
ATOM 2325 C CA . ASN B 1 118 ? 58.410 77.847 13.444 1.00 12.52 118 ASN B CA 1
ATOM 2326 C C . ASN B 1 118 ? 57.704 78.346 12.164 1.00 11.53 118 ASN B C 1
ATOM 2327 O O . ASN B 1 118 ? 56.495 78.144 11.990 1.00 11.03 118 ASN B O 1
ATOM 2332 N N . CYS B 1 119 ? 58.448 78.976 11.266 1.00 9.74 119 CYS B N 1
ATOM 2333 C CA . CYS B 1 119 ? 57.824 79.453 10.032 1.00 10.48 119 CYS B CA 1
ATOM 2334 C C . CYS B 1 119 ? 58.860 79.729 8.958 1.00 12.16 119 CYS B C 1
ATOM 2335 O O . CYS B 1 119 ? 60.014 80.074 9.246 1.00 11.74 119 CYS B O 1
ATOM 2338 N N . ASP B 1 120 ? 58.431 79.593 7.709 1.00 9.14 120 ASP B N 1
ATOM 2339 C CA . ASP B 1 120 ? 59.317 79.794 6.572 1.00 9.38 120 ASP B CA 1
ATOM 2340 C C . ASP B 1 120 ? 58.620 80.597 5.483 1.00 9.04 120 ASP B C 1
ATOM 2341 O O . ASP B 1 120 ? 57.425 80.384 5.218 1.00 9.88 120 ASP B O 1
ATOM 2346 N N . VAL B 1 121 ? 59.381 81.492 4.864 1.00 7.80 121 VAL B N 1
ATOM 2347 C CA . VAL B 1 121 ? 58.924 82.277 3.723 1.00 8.18 121 VAL B CA 1
ATOM 2348 C C . VAL B 1 121 ? 59.766 81.707 2.585 1.00 8.33 121 VAL B C 1
ATOM 2349 O O . VAL B 1 121 ? 60.997 81.865 2.560 1.00 9.05 121 VAL B O 1
ATOM 2353 N N . ILE B 1 122 ? 59.096 81.031 1.652 1.00 8.38 122 ILE B N 1
ATOM 2354 C CA . ILE B 1 122 ? 59.783 80.350 0.558 1.00 7.70 122 ILE B CA 1
ATOM 2355 C C . ILE B 1 122 ? 59.459 80.964 -0.789 1.00 8.05 122 ILE B C 1
ATOM 2356 O O . ILE B 1 122 ? 58.296 81.289 -1.077 1.00 9.07 122 ILE B O 1
ATOM 2361 N N . TYR B 1 123 ? 60.497 81.136 -1.601 1.00 7.73 123 TYR B N 1
ATOM 2362 C CA . TYR B 1 123 ? 60.378 81.693 -2.933 1.00 7.29 123 TYR B CA 1
ATOM 2363 C C . TYR B 1 123 ? 60.389 80.580 -3.990 1.00 8.65 123 TYR B C 1
ATOM 2364 O O . TYR B 1 123 ? 61.253 79.690 -3.979 1.00 7.92 123 TYR B O 1
ATOM 2373 N N . VAL B 1 124 ? 59.412 80.636 -4.897 1.00 8.97 124 VAL B N 1
ATOM 2374 C CA . VAL B 1 124 ? 59.279 79.681 -6.004 1.00 7.63 124 VAL B CA 1
ATOM 2375 C C . VAL B 1 124 ? 59.704 80.501 -7.236 1.00 9.37 124 VAL B C 1
ATOM 2376 O O . VAL B 1 124 ? 58.972 81.400 -7.683 1.00 8.84 124 VAL B O 1
ATOM 2380 N N . PRO B 1 125 ? 60.891 80.200 -7.811 1.00 9.19 125 PRO B N 1
ATOM 2381 C CA . PRO B 1 125 ? 61.349 80.977 -8.972 1.00 8.43 125 PRO B CA 1
ATOM 2382 C C . PRO B 1 125 ? 60.472 80.880 -10.217 1.00 10.37 125 PRO B C 1
ATOM 2383 O O . PRO B 1 125 ? 60.517 81.773 -11.068 1.00 11.98 125 PRO B O 1
ATOM 2387 N N . GLY B 1 126 ? 59.671 79.826 -10.320 1.00 9.12 126 GLY B N 1
ATOM 2388 C CA . GLY B 1 126 ? 58.805 79.675 -11.488 1.00 10.94 126 GLY B CA 1
ATOM 2389 C C . GLY B 1 126 ? 59.543 79.204 -12.730 1.00 13.13 126 GLY B C 1
ATOM 2390 O O . GLY B 1 126 ? 59.106 79.457 -13.859 1.00 13.93 126 GLY B O 1
ATOM 2391 N N . THR B 1 127 ? 60.635 78.473 -12.535 1.00 10.90 127 THR B N 1
ATOM 2392 C CA . THR B 1 127 ? 61.428 77.981 -13.660 1.00 12.48 127 THR B CA 1
ATOM 2393 C C . THR B 1 127 ? 61.375 76.463 -13.733 1.00 12.86 127 THR B C 1
ATOM 2394 O O . THR B 1 127 ? 62.125 75.857 -14.495 1.00 14.45 127 THR B O 1
ATOM 2398 N N . ASP B 1 128 ? 60.515 75.846 -12.925 1.00 10.96 128 ASP B N 1
ATOM 2399 C CA . ASP B 1 128 ? 60.360 74.388 -12.909 1.00 10.34 128 ASP B CA 1
ATOM 2400 C C . ASP B 1 128 ? 59.016 73.980 -13.517 1.00 11.77 128 ASP B C 1
ATOM 2401 O O . ASP B 1 128 ? 58.370 73.050 -13.041 1.00 12.41 128 ASP B O 1
ATOM 2406 N N . GLY B 1 129 ? 58.616 74.688 -14.576 1.00 11.24 129 GLY B N 1
ATOM 2407 C CA . GLY B 1 129 ? 57.345 74.404 -15.219 1.00 13.21 129 GLY B CA 1
ATOM 2408 C C . GLY B 1 129 ? 56.201 74.753 -14.289 1.00 15.74 129 GLY B C 1
ATOM 2409 O O . GLY B 1 129 ? 55.149 74.122 -14.305 1.00 16.55 129 GLY B O 1
ATOM 2410 N N . ASN B 1 130 ? 56.409 75.784 -13.482 1.00 11.18 130 ASN B N 1
ATOM 2411 C CA . ASN B 1 130 ? 55.428 76.211 -12.507 1.00 10.94 130 ASN B CA 1
ATOM 2412 C C . ASN B 1 130 ? 55.387 77.729 -12.411 1.00 9.80 130 ASN B C 1
ATOM 2413 O O . ASN B 1 130 ? 56.097 78.429 -13.129 1.00 11.73 130 ASN B O 1
ATOM 2418 N N . GLU B 1 131 ? 54.510 78.231 -11.554 1.00 10.16 131 GLU B N 1
ATOM 2419 C CA . GLU B 1 131 ? 54.322 79.654 -11.356 1.00 10.97 131 GLU B CA 1
ATOM 2420 C C . GLU B 1 131 ? 55.280 80.248 -10.334 1.00 9.89 131 GLU B C 1
ATOM 2421 O O . GLU B 1 131 ? 55.569 79.630 -9.289 1.00 11.24 131 GLU B O 1
ATOM 2427 N N . GLU B 1 132 ? 55.725 81.472 -10.615 1.00 8.77 132 GLU B N 1
ATOM 2428 C CA . GLU B 1 132 ? 56.617 82.168 -9.704 1.00 10.64 132 GLU B CA 1
ATOM 2429 C C . GLU B 1 132 ? 55.802 82.752 -8.544 1.00 11.37 132 GLU B C 1
ATOM 2430 O O . GLU B 1 132 ? 54.667 83.215 -8.738 1.00 10.15 132 GLU B O 1
ATOM 2436 N N . GLY B 1 133 ? 56.365 82.751 -7.342 1.00 8.38 133 GLY B N 1
ATOM 2437 C CA . GLY B 1 133 ? 55.655 83.351 -6.231 1.00 8.78 133 GLY B CA 1
ATOM 2438 C C . GLY B 1 133 ? 56.291 83.044 -4.892 1.00 10.31 133 GLY B C 1
ATOM 2439 O O . GLY B 1 133 ? 57.438 82.538 -4.821 1.00 9.44 133 GLY B O 1
ATOM 2440 N N . TYR B 1 134 ? 55.542 83.337 -3.832 1.00 8.51 134 TYR B N 1
ATOM 2441 C CA . TYR B 1 134 ? 56.004 83.089 -2.471 1.00 8.70 134 TYR B CA 1
ATOM 2442 C C . TYR B 1 134 ? 55.016 82.242 -1.698 1.00 8.68 134 TYR B C 1
ATOM 2443 O O . TYR B 1 134 ? 53.809 82.257 -1.983 1.00 9.81 134 TYR B O 1
ATOM 2452 N N . GLU B 1 135 ? 55.541 81.517 -0.711 1.00 7.63 135 GLU B N 1
ATOM 2453 C CA . GLU B 1 135 ? 54.748 80.681 0.181 1.00 7.32 135 GLU B CA 1
ATOM 2454 C C . GLU B 1 135 ? 55.095 81.046 1.625 1.00 8.48 135 GLU B C 1
ATOM 2455 O O . GLU B 1 135 ? 56.237 81.416 1.921 1.00 9.25 135 GLU B O 1
ATOM 2461 N N . LEU B 1 136 ? 54.115 80.908 2.512 1.00 8.33 136 LEU B N 1
ATOM 2462 C CA . LEU B 1 136 ? 54.318 81.145 3.939 1.00 8.32 136 LEU B CA 1
ATOM 2463 C C . LEU B 1 136 ? 53.878 79.853 4.657 1.00 9.10 136 LEU B C 1
ATOM 2464 O O . LEU B 1 136 ? 52.714 79.443 4.578 1.00 9.64 136 LEU B O 1
ATOM 2469 N N . TRP B 1 137 ? 54.833 79.177 5.282 1.00 8.68 137 TRP B N 1
ATOM 2470 C CA . TRP B 1 137 ? 54.601 77.921 6.000 1.00 8.31 137 TRP B CA 1
ATOM 2471 C C . TRP B 1 137 ? 54.812 78.164 7.497 1.00 8.98 137 TRP B C 1
ATOM 2472 O O . TRP B 1 137 ? 55.703 78.927 7.898 1.00 10.06 137 TRP B O 1
ATOM 2483 N N . THR B 1 138 ? 54.011 77.499 8.319 1.00 10.39 138 THR B N 1
ATOM 2484 C CA . THR B 1 138 ? 54.168 77.648 9.760 1.00 10.56 138 THR B CA 1
ATOM 2485 C C . THR B 1 138 ? 53.570 76.464 10.499 1.00 9.58 138 THR B C 1
ATOM 2486 O O . THR B 1 138 ? 52.731 75.751 9.971 1.00 10.30 138 THR B O 1
ATOM 2490 N N . THR B 1 139 ? 54.049 76.229 11.718 1.00 11.16 139 THR B N 1
ATOM 2491 C CA . THR B 1 139 ? 53.524 75.137 12.532 1.00 11.45 139 THR B CA 1
ATOM 2492 C C . THR B 1 139 ? 52.199 75.490 13.215 1.00 17.50 139 THR B C 1
ATOM 2493 O O . THR B 1 139 ? 51.479 74.603 13.663 1.00 19.21 139 THR B O 1
ATOM 2497 N N . ASP B 1 140 ? 51.891 76.776 13.347 1.00 17.36 140 ASP B N 1
ATOM 2498 C CA . ASP B 1 140 ? 50.619 77.135 13.979 1.00 21.77 140 ASP B CA 1
ATOM 2499 C C . ASP B 1 140 ? 49.815 77.986 13.011 1.00 17.07 140 ASP B C 1
ATOM 2500 O O . ASP B 1 140 ? 50.054 79.199 12.872 1.00 17.95 140 ASP B O 1
ATOM 2505 N N . TYR B 1 141 ? 48.869 77.333 12.347 1.00 16.39 141 TYR B N 1
ATOM 2506 C CA . TYR B 1 141 ? 48.050 78.008 11.368 1.00 17.91 141 TYR B CA 1
ATOM 2507 C C . TYR B 1 141 ? 47.078 79.000 11.974 1.00 17.91 141 TYR B C 1
ATOM 2508 O O . TYR B 1 141 ? 46.584 79.851 11.270 1.00 22.19 141 TYR B O 1
ATOM 2517 N N . ASP B 1 142 ? 46.827 78.899 13.275 1.00 20.88 142 ASP B N 1
ATOM 2518 C CA . ASP B 1 142 ? 45.909 79.814 13.954 1.00 24.80 142 ASP B CA 1
ATOM 2519 C C . ASP B 1 142 ? 46.608 81.071 14.441 1.00 24.67 142 ASP B C 1
ATOM 2520 O O . ASP B 1 142 ? 45.956 82.103 14.690 1.00 26.15 142 ASP B O 1
ATOM 2525 N N . ASN B 1 143 ? 47.925 80.978 14.630 1.00 19.11 143 ASN B N 1
ATOM 2526 C CA . ASN B 1 143 ? 48.707 82.151 15.044 1.00 22.62 143 ASN B CA 1
ATOM 2527 C C . ASN B 1 143 ? 49.960 82.272 14.198 1.00 21.22 143 ASN B C 1
ATOM 2528 O O . ASN B 1 143 ? 51.018 81.801 14.592 1.00 20.69 143 ASN B O 1
ATOM 2533 N N . ILE B 1 144 ? 49.807 82.850 13.012 1.00 18.82 144 ILE B N 1
ATOM 2534 C CA . ILE B 1 144 ? 50.942 83.022 12.113 1.00 16.66 144 ILE B CA 1
ATOM 2535 C C . ILE B 1 144 ? 51.960 83.974 12.743 1.00 16.40 144 ILE B C 1
ATOM 2536 O O . ILE B 1 144 ? 51.617 85.101 13.126 1.00 17.12 144 ILE B O 1
ATOM 2541 N N . PRO B 1 145 ? 53.215 83.526 12.912 1.00 14.32 145 PRO B N 1
ATOM 2542 C CA . PRO B 1 145 ? 54.217 84.416 13.518 1.00 15.74 145 PRO B CA 1
ATOM 2543 C C . PRO B 1 145 ? 54.327 85.740 12.763 1.00 18.65 145 PRO B C 1
ATOM 2544 O O . PRO B 1 145 ? 54.402 85.764 11.532 1.00 17.31 145 PRO B O 1
ATOM 2548 N N . ALA B 1 146 ? 54.364 86.844 13.501 1.00 18.26 146 ALA B N 1
ATOM 2549 C CA . ALA B 1 146 ? 54.436 88.163 12.879 1.00 16.90 146 ALA B CA 1
ATOM 2550 C C . ALA B 1 146 ? 55.659 88.446 12.002 1.00 16.75 146 ALA B C 1
ATOM 2551 O O . ALA B 1 146 ? 55.523 89.056 10.942 1.00 15.38 146 ALA B O 1
ATOM 2553 N N . ASN B 1 147 ? 56.852 88.042 12.430 1.00 15.10 147 ASN B N 1
ATOM 2554 C CA . ASN B 1 147 ? 58.025 88.333 11.616 1.00 14.76 147 ASN B CA 1
ATOM 2555 C C . ASN B 1 147 ? 57.988 87.656 10.238 1.00 13.34 147 ASN B C 1
ATOM 2556 O O . ASN B 1 147 ? 58.326 88.295 9.219 1.00 15.06 147 ASN B O 1
ATOM 2561 N N . CYS B 1 148 ? 57.594 86.375 10.200 1.00 12.78 148 CYS B N 1
ATOM 2562 C CA . CYS B 1 148 ? 57.492 85.684 8.915 1.00 12.90 148 CYS B CA 1
ATOM 2563 C C . CYS B 1 148 ? 56.405 86.343 8.092 1.00 11.56 148 CYS B C 1
ATOM 2564 O O . CYS B 1 148 ? 56.558 86.521 6.897 1.00 11.01 148 CYS B O 1
ATOM 2567 N N . LEU B 1 149 ? 55.278 86.644 8.724 1.00 11.73 149 LEU B N 1
ATOM 2568 C CA . LEU B 1 149 ? 54.196 87.291 7.988 1.00 13.91 149 LEU B CA 1
ATOM 2569 C C . LEU B 1 149 ? 54.664 88.624 7.413 1.00 14.15 149 LEU B C 1
ATOM 2570 O O . LEU B 1 149 ? 54.386 88.915 6.245 1.00 14.47 149 LEU B O 1
ATOM 2575 N N . ASN B 1 150 ? 55.399 89.425 8.201 1.00 13.17 150 ASN B N 1
ATOM 2576 C CA . ASN B 1 150 ? 55.891 90.706 7.700 1.00 13.64 150 ASN B CA 1
ATOM 2577 C C . ASN B 1 150 ? 56.817 90.523 6.531 1.00 12.87 150 ASN B C 1
ATOM 2578 O O . ASN B 1 150 ? 56.737 91.262 5.551 1.00 13.23 150 ASN B O 1
ATOM 2583 N N . LYS B 1 151 ? 57.740 89.575 6.655 1.00 11.43 151 LYS B N 1
ATOM 2584 C CA . LYS B 1 151 ? 58.677 89.304 5.561 1.00 10.74 151 LYS B CA 1
ATOM 2585 C C . LYS B 1 151 ? 57.942 88.814 4.299 1.00 10.28 151 LYS B C 1
ATOM 2586 O O . LYS B 1 151 ? 58.254 89.238 3.196 1.00 12.44 151 LYS B O 1
ATOM 2592 N N . PHE B 1 152 ? 56.997 87.890 4.470 1.00 11.17 152 PHE B N 1
ATOM 2593 C CA . PHE B 1 152 ? 56.210 87.397 3.342 1.00 10.87 152 PHE B CA 1
ATOM 2594 C C . PHE B 1 152 ? 55.483 88.568 2.649 1.00 12.31 152 PHE B C 1
ATOM 2595 O O . PHE B 1 152 ? 55.560 88.731 1.440 1.00 13.03 152 PHE B O 1
ATOM 2603 N N . ASN B 1 153 ? 54.827 89.415 3.433 1.00 13.67 153 ASN B N 1
ATOM 2604 C CA . ASN B 1 153 ? 54.116 90.535 2.840 1.00 13.53 153 ASN B CA 1
ATOM 2605 C C . ASN B 1 153 ? 55.078 91.466 2.138 1.00 14.58 153 ASN B C 1
ATOM 2606 O O . ASN B 1 153 ? 54.784 91.981 1.063 1.00 17.11 153 ASN B O 1
ATOM 2611 N N . GLU B 1 154 ? 56.242 91.691 2.735 1.00 13.14 154 GLU B N 1
ATOM 2612 C CA . GLU B 1 154 ? 57.218 92.574 2.132 1.00 12.45 154 GLU B CA 1
ATOM 2613 C C . GLU B 1 154 ? 57.685 92.052 0.789 1.00 18.35 154 GLU B C 1
ATOM 2614 O O . GLU B 1 154 ? 57.710 92.779 -0.204 1.00 17.12 154 GLU B O 1
ATOM 2620 N N . TYR B 1 155 ? 58.066 90.780 0.771 1.00 13.59 155 TYR B N 1
ATOM 2621 C CA . TYR B 1 155 ? 58.556 90.136 -0.452 1.00 15.91 155 TYR B CA 1
ATOM 2622 C C . TYR B 1 155 ? 57.443 89.935 -1.514 1.00 14.57 155 TYR B C 1
ATOM 2623 O O . TYR B 1 155 ? 57.729 89.921 -2.719 1.00 19.16 155 TYR B O 1
ATOM 2632 N N . ALA B 1 156 ? 56.187 89.863 -1.062 1.00 14.60 156 ALA B N 1
ATOM 2633 C CA . ALA B 1 156 ? 55.033 89.662 -1.952 1.00 20.18 156 ALA B CA 1
ATOM 2634 C C . ALA B 1 156 ? 54.405 90.936 -2.536 1.00 24.52 156 ALA B C 1
ATOM 2635 O O . ALA B 1 156 ? 53.350 90.870 -3.187 1.00 26.95 156 ALA B O 1
ATOM 2637 N N . VAL B 1 157 ? 54.971 92.100 -2.246 1.00 15.00 157 VAL B N 1
ATOM 2638 C CA . VAL B 1 157 ? 54.372 93.315 -2.777 1.00 14.39 157 VAL B CA 1
ATOM 2639 C C . VAL B 1 157 ? 54.431 93.243 -4.300 1.00 10.42 157 VAL B C 1
ATOM 2640 O O . VAL B 1 157 ? 55.466 92.900 -4.879 1.00 12.83 157 VAL B O 1
ATOM 2644 N N . GLY B 1 158 ? 53.319 93.575 -4.952 1.00 11.38 158 GLY B N 1
ATOM 2645 C CA . GLY B 1 158 ? 53.235 93.490 -6.405 1.00 9.68 158 GLY B CA 1
ATOM 2646 C C . GLY B 1 158 ? 52.574 92.179 -6.850 1.00 10.15 158 GLY B C 1
ATOM 2647 O O . GLY B 1 158 ? 52.309 91.986 -8.038 1.00 11.60 158 GLY B O 1
ATOM 2648 N N . ARG B 1 159 ? 52.301 91.279 -5.903 1.00 10.12 159 ARG B N 1
ATOM 2649 C CA . ARG B 1 159 ? 51.669 89.975 -6.162 1.00 9.87 159 ARG B CA 1
ATOM 2650 C C . ARG B 1 159 ? 50.384 89.886 -5.347 1.00 8.97 159 ARG B C 1
ATOM 2651 O O . ARG B 1 159 ? 50.159 90.698 -4.457 1.00 12.49 159 ARG B O 1
ATOM 2659 N N . GLU B 1 160 ? 49.539 88.913 -5.662 1.00 9.71 160 GLU B N 1
ATOM 2660 C CA . GLU B 1 160 ? 48.275 88.743 -4.963 1.00 9.80 160 GLU B CA 1
ATOM 2661 C C . GLU B 1 160 ? 48.356 87.590 -3.982 1.00 9.96 160 GLU B C 1
ATOM 2662 O O . GLU B 1 160 ? 48.592 86.453 -4.376 1.00 10.44 160 GLU B O 1
ATOM 2668 N N . THR B 1 161 ? 48.158 87.897 -2.709 1.00 10.24 161 THR B N 1
ATOM 2669 C CA . THR B 1 161 ? 48.205 86.891 -1.668 1.00 10.82 161 THR B CA 1
ATOM 2670 C C . THR B 1 161 ? 46.855 86.216 -1.453 1.00 11.40 161 THR B C 1
ATOM 2671 O O . THR B 1 161 ? 45.805 86.846 -1.601 1.00 12.26 161 THR B O 1
ATOM 2675 N N . ARG B 1 162 ? 46.885 84.935 -1.108 1.00 9.84 162 ARG B N 1
ATOM 2676 C CA . ARG B 1 162 ? 45.669 84.207 -0.810 1.00 11.70 162 ARG B CA 1
ATOM 2677 C C . ARG B 1 162 ? 45.951 83.240 0.327 1.00 16.14 162 ARG B C 1
ATOM 2678 O O . ARG B 1 162 ? 47.109 82.895 0.586 1.00 13.71 162 ARG B O 1
ATOM 2686 N N . ASP B 1 163 ? 44.902 82.835 1.038 1.00 14.01 163 ASP B N 1
ATOM 2687 C CA . ASP B 1 163 ? 45.056 81.859 2.111 1.00 14.05 163 ASP B CA 1
ATOM 2688 C C . ASP B 1 163 ? 45.022 80.484 1.478 1.00 15.70 163 ASP B C 1
ATOM 2689 O O . ASP B 1 163 ? 44.260 80.236 0.537 1.00 17.87 163 ASP B O 1
ATOM 2694 N N . VAL B 1 164 ? 45.875 79.602 1.980 1.00 11.73 164 VAL B N 1
ATOM 2695 C CA . VAL B 1 164 ? 45.966 78.256 1.486 1.00 11.62 164 VAL B CA 1
ATOM 2696 C C . VAL B 1 164 ? 45.473 77.273 2.541 1.00 18.25 164 VAL B C 1
ATOM 2697 O O . VAL B 1 164 ? 44.496 76.567 2.334 1.00 13.14 164 VAL B O 1
ATOM 2701 N N . PHE B 1 165 ? 46.213 77.133 3.632 1.00 22.40 165 PHE B N 1
ATOM 2702 C CA . PHE B 1 165 ? 45.770 76.208 4.675 1.00 23.35 165 PHE B CA 1
ATOM 2703 C C . PHE B 1 165 ? 45.157 77.048 5.758 1.00 22.46 165 PHE B C 1
ATOM 2704 O O . PHE B 1 165 ? 45.797 77.958 6.264 1.00 21.70 165 PHE B O 1
ATOM 2712 N N . THR B 1 166 ? 43.930 76.714 6.142 1.00 28.52 166 THR B N 1
ATOM 2713 C CA . THR B 1 166 ? 43.235 77.459 7.180 1.00 30.70 166 THR B CA 1
ATOM 2714 C C . THR B 1 166 ? 42.514 76.489 8.122 1.00 37.99 166 THR B C 1
ATOM 2715 O O . THR B 1 166 ? 42.590 75.272 7.926 1.00 29.46 166 THR B O 1
ATOM 2719 N N . SER B 1 167 ? 41.866 77.030 9.161 1.00 46.42 167 SER B N 1
ATOM 2720 C CA . SER B 1 167 ? 41.087 76.237 10.139 1.00 45.80 167 SER B CA 1
ATOM 2721 C C . SER B 1 167 ? 40.057 75.366 9.424 1.00 41.51 167 SER B C 1
ATOM 2722 O O . SER B 1 167 ? 39.827 74.205 9.791 1.00 40.43 167 SER B O 1
ATOM 2725 N N . ALA B 1 168 ? 39.433 75.965 8.412 1.00 36.41 168 ALA B N 1
ATOM 2726 C CA . ALA B 1 168 ? 38.428 75.305 7.605 1.00 34.97 168 ALA B CA 1
ATOM 2727 C C . ALA B 1 168 ? 38.982 74.013 6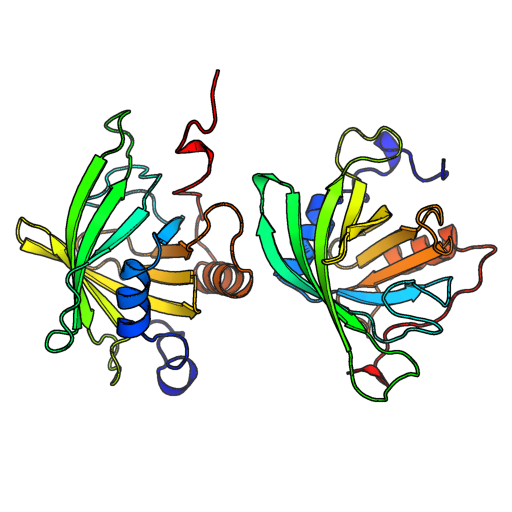.993 1.00 43.76 168 ALA B C 1
ATOM 2728 O O . ALA B 1 168 ? 38.247 73.255 6.365 1.00 47.22 168 ALA B O 1
ATOM 2730 N N . CYS B 1 169 ? 40.276 73.753 7.186 1.00 36.36 169 CYS B N 1
ATOM 2731 C CA . CYS B 1 169 ? 40.897 72.571 6.600 1.00 28.32 169 CYS B CA 1
ATOM 2732 C C . CYS B 1 169 ? 40.875 71.287 7.404 1.00 41.96 169 CYS B C 1
ATOM 2733 O O . CYS B 1 169 ? 40.485 70.245 6.877 1.00 50.28 169 CYS B O 1
ATOM 2736 N N . LEU B 1 170 ? 41.384 71.323 8.635 1.00 49.88 170 LEU B N 1
ATOM 2737 C CA . LEU B 1 170 ? 41.462 70.093 9.434 1.00 61.61 170 LEU B CA 1
ATOM 2738 C C . LEU B 1 170 ? 40.135 69.389 9.718 1.00 67.46 170 LEU B C 1
ATOM 2739 O O . LEU B 1 170 ? 40.156 68.134 9.705 1.00 72.40 170 LEU B O 1
ATOM 2744 N N . GLU B 1 171 ? 39.101 70.080 9.917 1.00 60.71 171 GLU B N 1
#

InterPro domains:
  IPR002970 Tick histamine-binding protein [PF02098] (24-189)
  IPR012674 Calycin [G3DSA:2.40.128.20] (20-190)
  IPR012674 Calycin [SSF50814] (21-190)

Nearest PDB structures (foldseek):
  1qfv-assembly2_B  TM=1.006E+00  e=1.069E-32  Rhipicephalus appendiculatus
  3g7x-assembly1_A  TM=9.965E-01  e=5.139E-31  Rhipicephalus appendiculatus
  8f0v-assembly1_A  TM=7.118E-01  e=9.030E-04  Diploptera punctata
  5epq-assembly1_A  TM=6.873E-01  e=2.188E-03  Diploptera punctata
  6d0t-assembly2_B  TM=6.535E-01  e=4.340E-02  synthetic construct

Solvent-accessible surface area: 16367 Å² total

Foldseek 3Di:
DDDPLPDCVPAVVFQQVLLVVVLLAVFKKWFFKKQDAADPPQGGNKAGKIKHWDDQDVVFSKTWIKIWIHYPPDPDIDIAIWMWHFDDDPPDPHGRWIWTAGPVGQTFIKGFSGHDSFKTKIWRCCPSVGDTIIIIMGRDSVDGDPVSVVVNCVRRPPTHMDTGYHCVSDDDDDD/DDPLLDCVVAVVFQQVLLVQVLLAVFKKWFFKKQAAADPVQGGNKFGWIKHFPAADVVQSKTWMKIWIDDPPDPDIDIFTWMWGFADDPPDPHGRWIWTAGPVGQIFIWGFSGHDNFKTKIWGCQPRVGDTIIIIMGRDSVDRDPVSVVVRCVSQPVTHMDTGRHPVRD

Secondary structure (P-SEA, 3-state):
ccccccccccccccccaaaaaaaaaabbbbcccccccccccccccccccccccccccccccccbbbbbbccccccbbbbbbbbbbbbbccccccccbbbbbcccbbbbbbbbccccccbbbbbccccccccccbbbbccccccccaaaaaaaaaaaccbbbbbcccccccccccc/ccccccccccccccaaaaaaaccccbbbbcccccccccccccccccbbbbbbccccccccccbbbbbbcccccccccbbbbbbbbbbccccccccbbbbbcccbbbbbbbbccccccccccccccccccccbbbbbccccccccaaaaaaaaaaaccbbbbbccccccc

B-factor: mean 17.63, std 10.68, range [6.76, 72.82]

Sequence (344 aa):
NQPDWADEAANGAHQDAWKSLKADVENVYYMVKATYKNDPVWGNDFTCVGVMANDVNEDEKSIQAEFLFMNNADTNMQFATEKVTAVKMYGYNRENAFRYETEDGQVFTDVIAYSDDNCDVIYVPGTDGNEEGYELWTTDYDNIPANCLNKFNEYAVGRETRDVFTSACLEIAAAQPDWADEAANGAHQDAWKSLKADVENVYYMVKATYKNDPVWGNDFTCVGVMANDVNEDEKSIQAEFLFMNNADTNMQFATEKVTAVKMYGYNRENAFRYETEDGQVFTDVIAYSDDNCDVIYVPGTDGNEEGYELWTTDYDNIPANCLNKFNEYAVGRETRDVFTSACL

CATH classification: 2.40.128.20

Organism: Rhipicephalus appendiculatus (NCBI:txid34631)